Protein AF-E5L9U4-F1 (afdb_monomer)

Organism: Bactrocera oleae (NCBI:txid104688)

Secondary structure (DSSP, 8-state):
--GGGS--HHHHHHHHHHHHHHTTSS-HHHHHHHHTT-S---HHHHHHHHHHHHHHHHH--S-HHHHHHHHHHHHHHTT-SSPPPHHHHHHHHHHHHSPPSSHHHHHHHHHHHHHTTPPPPHHHHHHHHHHHHHHHTT---HHHHHHHHHHHHHH-SS--HHHHTHHHHHTTPEEETTTEEE-TTHHHHHHHHHHHHHHHHHHTTPPP---TTTT--

InterPro domains:
  IPR008814 Dolichyl-diphosphooligosaccharide--protein glycosyltransferase subunit Swp1 [PTHR12640] (4-216)
  IPR055373 Ribophorin II, N-terminal domain [PF05817] (7-217)

Foldseek 3Di:
DDPPPPADPVNVVVVLVCLVVLLVDLALVSLLVSLQPDPDQDPVNLAVSLVCLVVSLVPDPDDPLVSLLSSLSNCLSSVPPDDDDPVSVVVLVVLLVDQDDALVSLLSSLVSCVSVVHDDDLVSLVVSLVSLVVRCVVDVALQRLLSLLNSCLSSPDDPLVSLVCLVVSQVQFDDDVVFETAHPPGDVSLCSNLVSLVSNCVSVVHDRPHDPRHSDD

Sequence (217 aa):
RTVQDYLGQKDLNRLQRVFTDGLKLNDLQAVYYSSLNLKDLDIKESADLCSKLQTLYEESKLNAYEKDFYLIGSSKNLLCKEKLPEEFLGKVYSSFKSTPSSSQEIFYRVVSHKLLGVQIEEQNSSKFLKILQELLKKDDSIVSLGYAFHVASELGGVQTFVADRVEDAIVQADEVDGKMLQFEGGLSITALVVTGIIRVTNIFKKTIPLDSEQAVK

Mean predicted aligned error: 5.72 Å

Structure (mmCIF, N/CA/C/O backbone):
data_AF-E5L9U4-F1
#
_entry.id   AF-E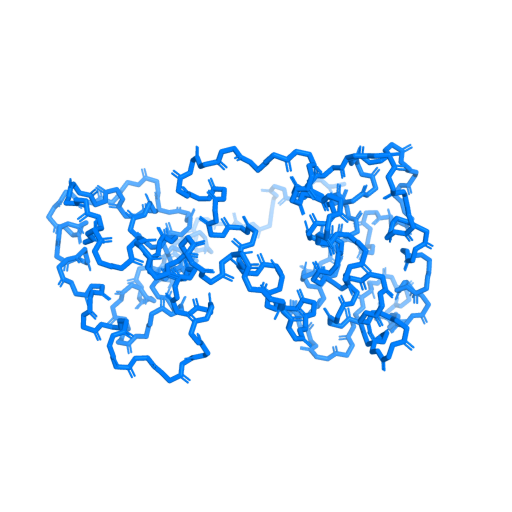5L9U4-F1
#
loop_
_atom_site.group_PDB
_atom_site.id
_atom_site.type_symbol
_atom_site.label_atom_id
_atom_site.label_alt_id
_atom_site.label_comp_id
_atom_site.label_asym_id
_atom_site.label_entity_id
_atom_site.label_seq_id
_atom_site.pdbx_PDB_ins_code
_atom_site.Cartn_x
_atom_site.Cartn_y
_atom_site.Cartn_z
_atom_site.occupancy
_atom_site.B_iso_or_equiv
_atom_site.auth_seq_id
_atom_site.auth_comp_id
_atom_site.auth_asym_id
_atom_site.auth_atom_id
_atom_site.pdbx_PDB_model_num
ATOM 1 N N . ARG A 1 1 ? 20.698 -22.436 1.846 1.00 34.56 1 ARG A N 1
ATOM 2 C CA . ARG A 1 1 ? 20.316 -22.132 3.246 1.00 34.56 1 ARG A CA 1
ATOM 3 C C . ARG A 1 1 ? 18.988 -21.399 3.189 1.00 34.56 1 ARG A C 1
ATOM 5 O O . ARG A 1 1 ? 18.928 -20.376 2.528 1.00 34.56 1 ARG A O 1
ATOM 12 N N . THR A 1 2 ? 17.929 -21.957 3.759 1.00 36.75 2 THR A N 1
ATOM 13 C CA . THR A 1 2 ? 16.609 -21.315 3.850 1.00 36.75 2 THR A CA 1
ATOM 14 C C . THR A 1 2 ? 16.570 -20.373 5.056 1.00 36.75 2 THR A C 1
ATOM 16 O O . THR A 1 2 ? 17.230 -20.623 6.057 1.00 36.75 2 THR A O 1
ATOM 19 N N . VAL A 1 3 ? 15.796 -19.291 4.956 1.00 48.91 3 VAL A N 1
ATOM 20 C CA . VAL A 1 3 ? 15.726 -18.129 5.875 1.00 48.91 3 VAL A CA 1
ATOM 21 C C . VAL A 1 3 ? 15.244 -18.472 7.307 1.00 48.91 3 VAL A C 1
ATOM 23 O O . VAL A 1 3 ? 15.084 -17.592 8.143 1.00 48.91 3 VAL A O 1
ATOM 26 N N . GLN A 1 4 ? 15.015 -19.746 7.636 1.00 49.91 4 GLN A N 1
ATOM 27 C CA . GLN A 1 4 ? 14.364 -20.140 8.891 1.00 49.91 4 GLN A CA 1
ATOM 28 C C . GLN A 1 4 ? 15.263 -20.110 10.143 1.00 49.91 4 GLN A C 1
ATOM 30 O O . GLN A 1 4 ? 14.723 -20.101 11.243 1.00 49.91 4 GLN A O 1
ATOM 35 N N . ASP A 1 5 ? 16.591 -19.998 10.011 1.00 54.44 5 ASP A N 1
ATOM 36 C CA . ASP A 1 5 ? 17.520 -20.220 11.140 1.00 54.44 5 ASP A CA 1
ATOM 37 C C . ASP A 1 5 ? 18.205 -18.956 11.713 1.00 54.44 5 ASP A C 1
ATOM 39 O O . ASP A 1 5 ? 19.144 -19.072 12.499 1.00 54.44 5 ASP A O 1
ATOM 43 N N . TYR A 1 6 ? 17.769 -17.740 11.353 1.00 66.38 6 TYR A N 1
ATOM 44 C CA . TYR A 1 6 ? 18.415 -16.490 11.817 1.00 66.38 6 TYR A CA 1
ATOM 45 C C . TYR A 1 6 ? 17.666 -15.728 12.921 1.00 66.38 6 TYR A C 1
ATOM 47 O O . TYR A 1 6 ? 18.266 -14.876 13.574 1.00 66.38 6 TYR A O 1
ATOM 55 N N . LEU A 1 7 ? 16.380 -16.011 13.156 1.00 79.75 7 LEU A N 1
ATOM 56 C CA . LEU A 1 7 ? 15.581 -15.314 14.170 1.00 79.75 7 LEU A CA 1
ATOM 57 C C . LEU A 1 7 ? 15.371 -16.205 15.395 1.00 79.75 7 LEU A C 1
ATOM 59 O O . LEU A 1 7 ? 14.586 -17.150 15.364 1.00 79.75 7 LEU A O 1
ATOM 63 N N . GLY A 1 8 ? 16.051 -15.882 16.496 1.00 87.00 8 GLY A N 1
ATOM 64 C CA . GLY A 1 8 ? 15.806 -16.536 17.779 1.00 87.00 8 GLY A CA 1
ATOM 65 C C . GLY A 1 8 ? 14.540 -16.011 18.462 1.00 87.00 8 GLY A C 1
ATOM 66 O O . GLY A 1 8 ? 14.006 -14.958 18.110 1.00 87.00 8 GLY A O 1
ATOM 67 N N . GLN A 1 9 ? 14.093 -16.679 19.531 1.00 87.88 9 GLN A N 1
ATOM 68 C CA . GLN A 1 9 ? 12.916 -16.245 20.303 1.00 87.88 9 GLN A CA 1
ATOM 69 C C . GLN A 1 9 ? 13.026 -14.793 20.799 1.00 87.88 9 GLN A C 1
ATOM 71 O O . GLN A 1 9 ? 12.035 -14.069 20.866 1.00 87.88 9 GLN A O 1
ATOM 76 N N . LYS A 1 10 ? 14.240 -14.340 21.134 1.00 88.75 10 LYS A N 1
ATOM 77 C CA . LYS A 1 10 ? 14.491 -12.952 21.541 1.00 88.75 10 LYS A CA 1
ATOM 78 C C . LYS A 1 10 ? 14.195 -11.963 20.411 1.00 88.75 10 LYS A C 1
ATOM 80 O O . LYS A 1 10 ? 13.620 -10.909 20.677 1.00 88.75 10 LYS A O 1
ATOM 85 N N . ASP A 1 11 ? 14.569 -12.296 19.179 1.00 89.12 11 ASP A N 1
ATOM 86 C CA . ASP A 1 11 ? 14.296 -11.466 18.008 1.00 89.12 11 ASP A CA 1
ATOM 87 C C . ASP A 1 11 ? 12.813 -11.458 17.675 1.00 89.12 11 ASP A C 1
ATOM 89 O O . ASP A 1 11 ? 12.259 -10.384 17.468 1.00 89.12 11 ASP A O 1
ATOM 93 N N . LEU A 1 12 ? 12.152 -12.617 17.740 1.00 86.56 12 LEU A N 1
ATOM 94 C CA . LEU A 1 12 ? 10.700 -12.712 17.579 1.00 86.56 12 LEU A CA 1
ATOM 95 C C . LEU A 1 12 ? 9.965 -11.842 18.607 1.00 86.56 12 LEU A C 1
ATOM 97 O O . LEU A 1 12 ? 9.114 -11.039 18.235 1.00 86.56 12 LEU A O 1
ATOM 101 N N . ASN A 1 13 ? 10.360 -11.909 19.882 1.00 87.50 13 ASN A N 1
ATOM 102 C CA . ASN A 1 13 ? 9.780 -11.072 20.935 1.00 87.50 13 ASN A CA 1
ATOM 103 C C . ASN A 1 13 ? 10.042 -9.576 20.693 1.00 87.50 13 ASN A C 1
ATOM 105 O O . ASN A 1 13 ? 9.183 -8.742 20.972 1.00 87.50 13 ASN A O 1
ATOM 109 N N . ARG A 1 14 ? 11.231 -9.214 20.194 1.00 88.25 14 ARG A N 1
ATOM 110 C CA . ARG A 1 14 ? 11.568 -7.825 19.851 1.00 88.25 14 ARG A CA 1
ATOM 111 C C . ARG A 1 14 ? 10.732 -7.327 18.672 1.00 88.25 14 ARG A C 1
ATOM 113 O O . ARG A 1 14 ? 10.206 -6.224 18.754 1.00 88.25 14 ARG A O 1
ATOM 120 N N . LEU A 1 15 ? 10.584 -8.128 17.619 1.00 87.31 15 LEU A N 1
ATOM 121 C CA . LEU A 1 15 ? 9.752 -7.801 16.461 1.00 87.31 15 LEU A CA 1
ATOM 122 C C . LEU A 1 15 ? 8.290 -7.643 16.874 1.00 87.31 15 LEU A C 1
ATOM 124 O O . LEU A 1 15 ? 7.675 -6.641 16.534 1.00 87.31 15 LEU A O 1
ATOM 128 N N . GLN A 1 16 ? 7.762 -8.562 17.686 1.00 87.06 16 GLN A N 1
ATOM 129 C CA . GLN A 1 16 ? 6.396 -8.468 18.197 1.00 87.06 16 GLN A CA 1
ATOM 130 C C . GLN A 1 16 ? 6.161 -7.161 18.967 1.00 87.06 16 GLN A C 1
ATOM 132 O O . GLN A 1 16 ? 5.128 -6.525 18.771 1.00 87.06 16 GLN A O 1
ATOM 137 N N . ARG A 1 17 ? 7.138 -6.709 19.769 1.00 88.69 17 ARG A N 1
ATOM 138 C CA . ARG A 1 17 ? 7.043 -5.411 20.456 1.00 88.69 17 ARG A CA 1
ATOM 139 C C . ARG A 1 17 ? 6.928 -4.235 19.494 1.00 88.69 17 ARG A C 1
ATOM 141 O O . ARG A 1 17 ? 6.103 -3.366 19.743 1.00 88.69 17 ARG A O 1
ATOM 148 N N . VAL A 1 18 ? 7.691 -4.229 18.396 1.00 90.12 18 VAL A N 1
ATOM 149 C CA . VAL A 1 18 ? 7.613 -3.167 17.374 1.00 90.12 18 VAL A CA 1
ATOM 150 C C . VAL A 1 18 ? 6.184 -3.029 16.846 1.00 90.12 18 VAL A C 1
ATOM 152 O O . VAL A 1 18 ? 5.669 -1.916 16.792 1.00 90.12 18 VAL A O 1
ATOM 155 N N . PHE A 1 19 ? 5.517 -4.147 16.540 1.00 89.88 19 PHE A N 1
ATOM 156 C CA . PHE A 1 19 ? 4.114 -4.128 16.117 1.00 89.88 19 PHE A CA 1
ATOM 157 C C . PHE A 1 19 ? 3.193 -3.625 17.238 1.00 89.88 19 PHE A C 1
ATOM 159 O O . PHE A 1 19 ? 2.411 -2.706 17.021 1.00 89.88 19 PHE A O 1
ATOM 166 N N . THR A 1 20 ? 3.311 -4.149 18.463 1.00 89.44 20 THR A N 1
ATOM 167 C CA . THR A 1 20 ? 2.430 -3.719 19.569 1.00 89.44 20 THR A CA 1
ATOM 168 C C . THR A 1 20 ? 2.626 -2.260 19.979 1.00 89.44 20 THR A C 1
ATOM 170 O O . THR A 1 20 ? 1.680 -1.612 20.416 1.00 89.44 20 THR A O 1
ATOM 173 N N . ASP A 1 21 ? 3.840 -1.722 19.864 1.00 91.75 21 ASP A N 1
ATOM 174 C CA . ASP A 1 21 ? 4.115 -0.322 20.186 1.00 91.75 21 ASP A CA 1
ATOM 175 C C . ASP A 1 21 ? 3.628 0.606 19.073 1.00 91.75 21 ASP A C 1
ATOM 177 O O . ASP A 1 21 ? 3.089 1.672 19.365 1.00 91.75 21 ASP A O 1
ATOM 181 N N . GLY A 1 22 ? 3.714 0.174 17.812 1.00 92.31 22 GLY A N 1
ATOM 182 C CA . GLY A 1 22 ? 3.168 0.919 16.683 1.00 92.31 22 GLY A CA 1
ATOM 183 C C . GLY A 1 22 ? 1.641 1.073 16.724 1.00 92.31 22 GLY A C 1
ATOM 184 O O . GLY A 1 22 ? 1.134 2.122 16.335 1.00 92.31 22 GLY A O 1
ATOM 185 N N . LEU A 1 23 ? 0.904 0.109 17.295 1.00 92.31 23 LEU A N 1
ATOM 186 C CA . LEU A 1 23 ? -0.548 0.233 17.532 1.00 92.31 23 LEU A CA 1
ATOM 187 C C . LEU A 1 23 ? -0.920 1.354 18.511 1.00 92.31 23 LEU A C 1
ATOM 189 O O . LEU A 1 23 ? -2.052 1.829 18.505 1.00 92.31 23 LEU A O 1
ATOM 193 N N . LYS A 1 24 ? 0.012 1.764 19.378 1.00 92.00 24 LYS A N 1
ATOM 194 C CA . LYS A 1 24 ? -0.218 2.803 20.393 1.00 92.00 24 LYS A CA 1
ATOM 195 C C . LYS A 1 24 ? 0.073 4.207 19.868 1.00 92.00 24 LYS A C 1
ATOM 197 O O . LYS A 1 24 ? -0.154 5.175 20.592 1.00 92.00 24 LYS A O 1
ATOM 202 N N . LEU A 1 25 ? 0.619 4.326 18.657 1.00 94.19 25 LEU A N 1
ATOM 203 C CA . LEU A 1 25 ? 0.941 5.612 18.054 1.00 94.19 25 LEU A CA 1
ATOM 204 C C . LEU A 1 25 ? -0.331 6.310 17.565 1.00 94.19 25 LEU A C 1
ATOM 206 O O . LEU A 1 25 ? -1.237 5.681 17.024 1.00 94.19 25 LEU A O 1
ATOM 210 N N . ASN A 1 26 ? -0.357 7.637 17.691 1.00 95.25 26 ASN A N 1
ATOM 211 C CA . ASN A 1 26 ? -1.407 8.480 17.116 1.00 95.25 26 ASN A CA 1
ATOM 212 C C . ASN A 1 26 ? -1.113 8.771 15.636 1.00 95.25 26 ASN A C 1
ATOM 214 O O . ASN A 1 26 ? -1.022 9.923 15.222 1.00 95.25 26 ASN A O 1
ATOM 218 N N . ASP A 1 27 ? -0.889 7.715 14.857 1.00 96.12 27 ASP A N 1
ATOM 219 C CA . ASP A 1 27 ? -0.611 7.802 13.429 1.00 96.12 27 ASP A CA 1
ATOM 220 C C . ASP A 1 27 ? -1.326 6.671 12.683 1.00 96.12 27 ASP A C 1
ATOM 222 O O . ASP A 1 27 ? -1.124 5.486 12.956 1.00 96.12 27 ASP A O 1
ATOM 226 N N . LEU A 1 28 ? -2.189 7.044 11.734 1.00 97.56 28 LEU A N 1
ATOM 227 C CA . LEU A 1 28 ? -3.038 6.099 11.008 1.00 97.56 28 LEU A CA 1
ATOM 228 C C . LEU A 1 28 ? -2.214 5.081 10.200 1.00 97.56 28 LEU A C 1
ATOM 230 O O . LEU A 1 28 ? -2.573 3.905 10.127 1.00 97.56 28 LEU A O 1
ATOM 234 N N . GLN A 1 29 ? -1.108 5.524 9.598 1.00 96.38 29 GLN A N 1
ATOM 235 C CA . GLN A 1 29 ? -0.237 4.667 8.799 1.00 96.38 29 GLN A CA 1
ATOM 236 C C . GLN A 1 29 ? 0.508 3.661 9.690 1.00 96.38 29 GLN A C 1
ATOM 238 O O . GLN A 1 29 ? 0.595 2.477 9.352 1.00 96.38 29 GLN A O 1
ATOM 243 N N . ALA A 1 30 ? 0.997 4.101 10.849 1.00 95.50 30 ALA A N 1
ATOM 244 C CA . ALA A 1 30 ? 1.641 3.249 11.833 1.00 95.50 30 ALA A CA 1
ATOM 245 C C . ALA A 1 30 ? 0.688 2.169 12.353 1.00 95.50 30 ALA A C 1
ATOM 247 O O . ALA A 1 30 ? 1.070 0.998 12.387 1.00 95.50 30 ALA A O 1
ATOM 248 N N . VAL A 1 31 ? -0.559 2.525 12.683 1.00 96.06 31 VAL A N 1
ATOM 249 C CA . VAL A 1 31 ? -1.586 1.558 13.110 1.00 96.06 31 VAL A CA 1
ATOM 250 C C . VAL A 1 31 ? -1.883 0.541 12.003 1.00 96.06 31 VAL A C 1
ATOM 252 O O . VAL A 1 31 ? -1.933 -0.665 12.269 1.00 96.06 31 VAL A O 1
ATOM 255 N N . TYR A 1 32 ? -2.001 0.983 10.747 1.00 96.56 32 TYR A N 1
ATOM 256 C CA . TYR A 1 32 ? -2.198 0.077 9.616 1.00 96.56 32 TYR A CA 1
ATOM 257 C C . TYR A 1 32 ? -1.067 -0.950 9.490 1.00 96.56 32 TYR A C 1
ATOM 259 O O . TYR A 1 32 ? -1.327 -2.153 9.507 1.00 96.56 32 TYR A O 1
ATOM 267 N N . TYR A 1 33 ? 0.189 -0.504 9.395 1.00 94.25 33 TYR A N 1
ATOM 268 C CA . TYR A 1 33 ? 1.313 -1.429 9.222 1.00 94.25 33 TYR A CA 1
ATOM 269 C C . TYR A 1 33 ? 1.515 -2.327 10.444 1.00 94.25 33 TYR A C 1
ATOM 271 O O . TYR A 1 33 ? 1.868 -3.499 10.299 1.00 94.25 33 TYR A O 1
ATOM 279 N N . SER A 1 34 ? 1.228 -1.805 11.638 1.00 93.88 34 SER A N 1
ATOM 280 C CA . SER A 1 34 ? 1.331 -2.555 12.890 1.00 93.88 34 SER A CA 1
ATOM 281 C C . SER A 1 34 ? 0.277 -3.656 13.018 1.00 93.88 34 SER A C 1
ATOM 283 O O . SER A 1 34 ? 0.517 -4.662 13.681 1.00 93.88 34 SER A O 1
ATOM 285 N N . SER A 1 35 ? -0.870 -3.496 12.352 1.00 93.25 35 SER A N 1
ATOM 286 C CA . SER A 1 35 ? -1.985 -4.446 12.405 1.00 93.25 35 SER A CA 1
ATOM 287 C C . SER A 1 35 ? -1.911 -5.583 11.378 1.00 93.25 35 SER A C 1
ATOM 289 O O . SER A 1 35 ? -2.622 -6.571 11.532 1.00 93.25 35 SER A O 1
ATOM 291 N N . LEU A 1 36 ? -1.031 -5.513 10.368 1.00 89.19 36 LEU A N 1
ATOM 292 C CA . LEU A 1 36 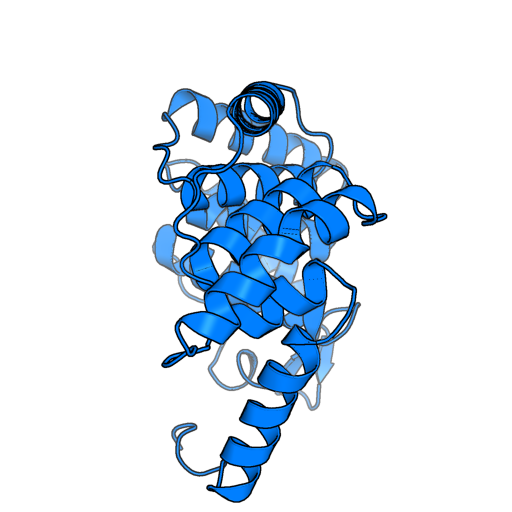? -0.979 -6.491 9.263 1.00 89.19 36 LEU A CA 1
ATOM 293 C C . LEU A 1 36 ? -0.673 -7.940 9.681 1.00 89.19 36 LEU A C 1
ATOM 295 O O . LEU A 1 36 ? -1.050 -8.864 8.966 1.00 89.19 36 LEU A O 1
ATOM 299 N N . ASN A 1 37 ? 0.031 -8.150 10.797 1.00 74.81 37 ASN A N 1
ATOM 300 C CA . ASN A 1 37 ? 0.553 -9.467 11.195 1.00 74.81 37 ASN A CA 1
ATOM 301 C C . ASN A 1 37 ? 0.152 -9.892 12.617 1.00 74.81 37 ASN A C 1
ATOM 303 O O . ASN A 1 37 ? 0.776 -10.784 13.197 1.00 74.81 37 ASN A O 1
ATOM 307 N N . LEU A 1 38 ? -0.874 -9.269 13.197 1.00 75.12 38 LEU A N 1
ATOM 308 C CA . LEU A 1 38 ? -1.351 -9.628 14.531 1.00 75.12 38 LEU A CA 1
ATOM 309 C C . LEU A 1 38 ? -2.226 -10.876 14.431 1.00 75.12 38 LEU A C 1
ATOM 311 O O . LEU A 1 38 ? -3.323 -10.832 13.885 1.00 75.12 38 LEU A O 1
ATOM 315 N N . LYS A 1 39 ? -1.717 -12.006 14.929 1.00 64.44 39 LYS A N 1
ATOM 316 C CA . LYS A 1 39 ? -2.440 -13.284 14.866 1.00 64.44 39 LYS A CA 1
ATOM 317 C C . LYS A 1 39 ? -3.464 -13.467 15.984 1.00 64.44 39 LYS A C 1
ATOM 319 O O . LYS A 1 39 ? -4.393 -14.234 15.792 1.00 64.44 39 LYS A O 1
ATOM 324 N N . ASP A 1 40 ? -3.348 -12.715 17.078 1.00 69.88 40 ASP A N 1
ATOM 325 C CA . ASP A 1 40 ? -4.177 -12.886 18.274 1.00 69.88 40 ASP A CA 1
ATOM 326 C C . ASP A 1 40 ? -4.378 -11.538 18.982 1.00 69.88 40 ASP A C 1
ATOM 328 O O . ASP A 1 40 ? -3.822 -11.291 20.053 1.00 69.88 40 ASP A O 1
ATOM 332 N N . LEU A 1 41 ? -5.117 -10.621 18.352 1.00 77.44 41 LEU A N 1
ATOM 333 C CA . LEU A 1 41 ? -5.485 -9.367 19.010 1.00 77.44 41 LEU A CA 1
ATOM 334 C C . LE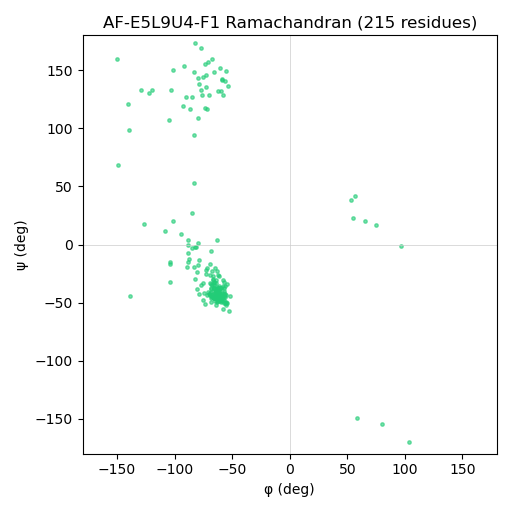U A 1 41 ? -6.615 -9.631 20.009 1.00 77.44 41 LEU A C 1
ATOM 336 O O . LEU A 1 41 ? -7.639 -10.218 19.652 1.00 77.44 41 LEU A O 1
ATOM 340 N N . ASP A 1 42 ? -6.436 -9.188 21.252 1.00 85.75 42 ASP A N 1
ATOM 341 C CA . ASP A 1 42 ? -7.486 -9.279 22.262 1.00 85.75 42 ASP A CA 1
ATOM 342 C C . ASP A 1 42 ? -8.746 -8.522 21.801 1.00 85.75 42 ASP A C 1
ATOM 344 O O . ASP A 1 42 ? -8.665 -7.464 21.176 1.00 85.75 42 ASP A O 1
ATOM 348 N N . ILE A 1 43 ? -9.932 -9.057 22.113 1.00 86.44 43 ILE A N 1
ATOM 349 C CA . ILE A 1 43 ? -11.212 -8.491 21.650 1.00 86.44 43 ILE A CA 1
ATOM 350 C C . ILE A 1 43 ? -11.390 -7.052 22.143 1.00 86.44 43 ILE A C 1
ATOM 352 O O . ILE A 1 43 ? -11.931 -6.216 21.414 1.00 86.44 43 ILE A O 1
ATOM 356 N N . LYS A 1 44 ? -10.959 -6.757 23.374 1.00 89.31 44 LYS A N 1
ATOM 357 C CA . LYS A 1 44 ? -11.044 -5.410 23.933 1.00 89.31 44 LYS A CA 1
ATOM 358 C C . LYS A 1 44 ? -10.026 -4.491 23.269 1.00 89.31 44 LYS A C 1
ATOM 360 O O . LYS A 1 44 ? -10.387 -3.383 22.896 1.00 89.31 44 LYS A O 1
ATOM 365 N N . GLU A 1 45 ? -8.795 -4.957 23.065 1.00 89.69 45 GLU A N 1
ATOM 366 C CA . GLU A 1 45 ? -7.760 -4.178 22.373 1.00 89.69 45 GLU A CA 1
ATOM 367 C C . GLU A 1 45 ? -8.167 -3.837 20.929 1.00 89.69 45 GLU A C 1
ATOM 369 O O . GLU A 1 45 ? -8.048 -2.689 20.507 1.00 89.69 45 GLU A O 1
ATOM 374 N N . SER A 1 46 ? -8.740 -4.802 20.203 1.00 91.62 46 SER A N 1
ATOM 375 C CA . SER A 1 46 ? -9.361 -4.596 18.889 1.00 91.62 46 SER A CA 1
ATOM 376 C C . SER A 1 46 ? -10.440 -3.512 18.941 1.00 91.62 46 SER A C 1
ATOM 378 O O . SER A 1 46 ? -10.372 -2.549 18.179 1.00 91.62 46 SER A O 1
ATOM 380 N N . ALA A 1 47 ? -11.399 -3.615 19.868 1.00 92.88 47 ALA A N 1
ATOM 381 C CA . ALA A 1 47 ? -12.479 -2.638 19.998 1.00 92.88 47 ALA A CA 1
ATOM 382 C C . ALA A 1 47 ? -11.959 -1.225 20.321 1.00 92.88 47 ALA A C 1
ATOM 384 O O . ALA A 1 47 ? -12.385 -0.252 19.692 1.00 92.88 47 ALA A O 1
ATOM 385 N N . ASP A 1 48 ? -11.002 -1.116 21.245 1.00 92.81 48 ASP A N 1
ATOM 386 C CA . ASP A 1 48 ? -10.390 0.154 21.637 1.00 92.81 48 ASP A CA 1
ATOM 387 C C . ASP A 1 48 ? -9.646 0.797 20.453 1.00 92.81 48 ASP A C 1
ATOM 389 O O . ASP A 1 48 ? -9.776 2.001 20.224 1.00 92.81 48 ASP A O 1
ATOM 393 N N . LEU A 1 49 ? -8.911 0.014 19.656 1.00 94.38 49 LEU A N 1
ATOM 394 C CA . LEU A 1 49 ? -8.222 0.510 18.461 1.00 94.38 49 LEU A CA 1
ATOM 395 C C . LEU A 1 49 ? -9.206 0.926 17.362 1.00 94.38 49 LEU A C 1
ATOM 397 O O . LEU A 1 49 ? -9.066 2.014 16.805 1.00 94.38 49 LEU A O 1
ATOM 401 N N . CYS A 1 50 ? -10.237 0.117 17.100 1.00 95.56 50 CYS A N 1
ATOM 402 C CA . CYS A 1 50 ? -11.296 0.437 16.143 1.00 95.56 50 CYS A CA 1
ATOM 403 C C . CYS A 1 50 ? -11.978 1.771 16.463 1.00 95.56 50 CYS A C 1
ATOM 405 O O . CYS A 1 50 ? -12.174 2.584 15.561 1.00 95.56 50 CYS A O 1
ATOM 407 N N . SER A 1 51 ? -12.263 2.033 17.744 1.00 94.00 51 SER A N 1
ATOM 408 C CA . SER A 1 51 ? -12.907 3.280 18.182 1.00 94.00 51 SER A CA 1
ATOM 409 C C . SER A 1 51 ? -12.074 4.538 17.897 1.00 94.00 51 SER A C 1
ATOM 411 O O . SER A 1 51 ? -12.628 5.619 17.713 1.00 94.00 51 SER A O 1
ATOM 413 N N . LYS A 1 52 ? -10.743 4.406 17.812 1.00 95.06 52 LYS A N 1
ATOM 414 C CA . LYS A 1 52 ? -9.816 5.522 17.563 1.00 95.06 52 LYS A CA 1
ATOM 415 C C . LYS A 1 52 ? -9.552 5.776 16.083 1.00 95.06 52 LYS A C 1
ATOM 417 O O . LYS A 1 52 ? -9.089 6.861 15.737 1.00 95.06 52 LYS A O 1
ATOM 422 N N . LEU A 1 53 ? -9.825 4.806 15.204 1.00 96.69 53 LEU A N 1
ATOM 423 C CA . LEU A 1 53 ? -9.476 4.905 13.782 1.00 96.69 53 LEU A CA 1
ATOM 424 C C . LEU A 1 53 ? -10.086 6.135 13.106 1.00 96.69 53 LEU A C 1
ATOM 426 O O . LEU A 1 53 ? -9.425 6.753 12.274 1.00 96.69 53 LEU A O 1
ATOM 430 N N . GLN A 1 54 ? -11.316 6.502 13.472 1.00 94.81 54 GLN A N 1
ATOM 431 C CA . GLN A 1 54 ? -11.987 7.664 12.895 1.00 94.81 54 GLN A CA 1
ATOM 432 C C . GLN A 1 54 ? -11.255 8.966 13.241 1.00 94.81 54 GLN A C 1
ATOM 434 O O . GLN A 1 54 ? -10.970 9.763 12.350 1.00 94.81 54 GLN A O 1
ATOM 439 N N . THR A 1 55 ? -10.870 9.144 14.507 1.00 96.19 55 THR A N 1
ATOM 440 C CA . THR A 1 55 ? -10.068 10.294 14.945 1.00 96.19 55 THR A CA 1
ATOM 441 C C . THR A 1 55 ? -8.727 10.337 14.216 1.00 96.19 55 THR A C 1
ATOM 443 O O . THR A 1 55 ? -8.363 11.370 13.662 1.00 96.19 55 THR A O 1
ATOM 446 N N . LEU A 1 56 ? -8.029 9.199 14.110 1.00 97.62 56 LEU A N 1
ATOM 447 C CA . LEU A 1 56 ? -6.760 9.124 13.375 1.00 97.62 56 LEU A CA 1
ATOM 448 C C . LEU A 1 56 ? -6.924 9.467 11.886 1.00 97.62 56 LEU A C 1
ATOM 450 O O . LEU A 1 56 ? -6.044 10.086 11.293 1.00 97.62 56 LEU A O 1
ATOM 454 N N . TYR A 1 57 ? -8.043 9.083 11.270 1.00 97.56 57 TYR A N 1
ATOM 455 C CA . TYR A 1 57 ? -8.370 9.428 9.886 1.00 97.56 57 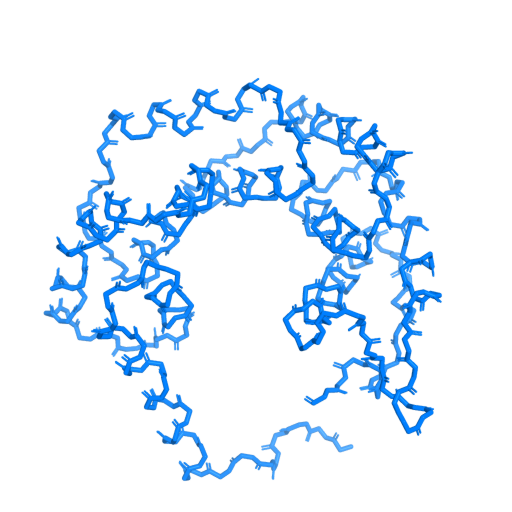TYR A CA 1
ATOM 456 C C . TYR A 1 57 ? -8.650 10.923 9.687 1.00 97.56 57 TYR A C 1
ATOM 458 O O . TYR A 1 57 ? -8.249 11.498 8.668 1.00 97.56 57 TYR A O 1
ATOM 466 N N . GLU A 1 58 ? -9.322 11.561 10.641 1.00 95.88 58 GLU A N 1
ATOM 467 C CA . GLU A 1 58 ? -9.624 12.994 10.606 1.00 95.88 58 GLU A CA 1
ATOM 468 C C . GLU A 1 58 ? -8.373 13.850 10.830 1.00 95.88 58 GLU A C 1
ATOM 470 O O . GLU A 1 58 ? -8.174 14.837 10.122 1.00 95.88 58 GLU A O 1
ATOM 475 N N . GLU A 1 59 ? -7.504 13.439 11.754 1.00 96.75 59 GLU A N 1
ATOM 476 C CA . GLU A 1 59 ? -6.265 14.145 12.100 1.00 96.75 59 GLU A CA 1
ATOM 477 C C . GLU A 1 59 ? -5.117 13.892 11.108 1.00 96.75 59 GLU A C 1
ATOM 479 O O . GLU A 1 59 ? -4.142 14.652 11.063 1.00 96.75 59 GLU A O 1
ATOM 484 N N . SER A 1 60 ? -5.212 12.835 10.294 1.00 97.12 60 SER A N 1
ATOM 485 C CA . SER A 1 60 ? -4.173 12.472 9.333 1.00 97.12 60 SER A CA 1
ATOM 486 C C . SER A 1 60 ? -3.952 13.556 8.274 1.00 97.12 60 SER A C 1
ATOM 488 O O . SER A 1 60 ? -4.879 14.021 7.607 1.00 97.12 60 SER A O 1
ATOM 490 N N . LYS A 1 61 ? -2.676 13.890 8.052 1.00 96.44 61 LYS A N 1
ATOM 491 C CA . LYS A 1 61 ? -2.214 14.827 7.011 1.00 96.44 61 LYS A CA 1
ATOM 492 C C . LYS A 1 61 ? -1.930 14.155 5.666 1.00 96.44 61 LYS A C 1
ATOM 494 O O . LYS A 1 61 ? -1.421 14.805 4.757 1.00 96.44 61 LYS A O 1
ATOM 499 N N . LEU A 1 62 ? -2.200 12.857 5.557 1.00 96.88 62 LEU A N 1
ATOM 500 C CA . LEU A 1 62 ? -1.988 12.098 4.333 1.00 96.88 62 LEU A CA 1
ATOM 501 C C . LEU A 1 62 ? -2.953 12.547 3.233 1.00 96.88 62 LEU A C 1
ATOM 503 O O . LEU A 1 62 ? -4.026 13.102 3.500 1.00 96.88 62 LEU A O 1
ATOM 507 N N . ASN A 1 63 ? -2.600 12.248 1.983 1.00 96.75 63 ASN A N 1
ATOM 508 C CA . ASN A 1 63 ? -3.510 12.490 0.872 1.00 96.75 63 ASN A CA 1
ATOM 509 C C . ASN A 1 63 ? -4.800 11.683 1.055 1.00 96.75 63 ASN A C 1
ATOM 511 O O . ASN A 1 63 ? -4.801 10.604 1.650 1.00 96.75 63 ASN A O 1
ATOM 515 N N . ALA A 1 64 ? -5.906 12.186 0.499 1.00 96.00 64 ALA A N 1
ATOM 516 C CA . ALA A 1 64 ? -7.227 11.589 0.687 1.00 96.00 64 ALA A CA 1
ATOM 517 C C . ALA A 1 64 ? -7.253 10.083 0.366 1.00 96.00 64 ALA A C 1
ATOM 519 O O . ALA A 1 64 ? -7.776 9.308 1.158 1.00 96.00 64 ALA A O 1
ATOM 520 N N . TYR A 1 65 ? -6.636 9.665 -0.744 1.00 97.44 65 TYR A N 1
ATOM 521 C CA . TYR A 1 65 ? -6.585 8.259 -1.152 1.00 97.44 65 TYR A CA 1
ATOM 522 C C . TYR A 1 65 ? -5.755 7.375 -0.205 1.00 97.44 65 TYR A C 1
ATOM 524 O O . TYR A 1 65 ? -6.068 6.197 -0.048 1.00 97.44 65 TYR A O 1
ATOM 532 N N . GLU A 1 66 ? -4.726 7.923 0.445 1.00 97.94 66 GLU A N 1
ATOM 533 C CA . GLU A 1 66 ? -3.876 7.185 1.387 1.00 97.94 66 GLU A CA 1
ATOM 534 C C . GLU A 1 66 ? -4.600 6.975 2.707 1.00 97.94 66 GLU A C 1
ATOM 536 O O . GLU A 1 66 ? -4.656 5.857 3.210 1.00 97.94 66 GLU A O 1
ATOM 541 N N . LYS A 1 67 ? -5.209 8.032 3.260 1.00 97.62 67 LYS A N 1
ATOM 542 C CA . LYS A 1 67 ? -5.971 7.886 4.503 1.00 97.62 67 LYS A CA 1
ATOM 543 C C . LYS A 1 67 ? -7.212 7.013 4.323 1.00 97.62 67 LYS A C 1
ATOM 545 O O . LYS A 1 67 ? -7.522 6.242 5.225 1.00 97.62 67 LYS A O 1
ATOM 550 N N . ASP A 1 68 ? -7.870 7.066 3.159 1.00 98.19 68 ASP A N 1
ATOM 551 C CA . ASP A 1 68 ? -8.972 6.155 2.825 1.00 98.19 68 ASP A CA 1
ATOM 552 C C . ASP A 1 68 ? -8.477 4.694 2.859 1.00 98.19 68 ASP A C 1
ATOM 554 O O . ASP A 1 68 ? -9.075 3.847 3.525 1.00 98.19 68 ASP A O 1
ATOM 558 N N . PHE A 1 69 ? -7.336 4.415 2.218 1.00 98.44 69 PHE A N 1
ATOM 559 C CA . PHE A 1 69 ? -6.697 3.099 2.235 1.00 98.44 69 PHE A CA 1
ATOM 560 C C . PHE A 1 69 ? -6.328 2.633 3.646 1.00 98.44 69 PHE A C 1
ATOM 562 O O . PHE A 1 69 ? -6.668 1.511 4.026 1.00 98.44 69 PHE A O 1
ATOM 569 N N . TYR A 1 70 ? -5.656 3.475 4.433 1.00 98.38 70 TYR A N 1
ATOM 570 C CA . TYR A 1 70 ? -5.202 3.092 5.766 1.00 98.38 70 TYR A CA 1
ATOM 571 C C . TYR A 1 70 ? -6.359 2.902 6.746 1.00 98.38 70 TYR A C 1
ATOM 573 O O . TYR A 1 70 ? -6.293 1.989 7.569 1.00 98.38 70 TYR A O 1
ATOM 581 N N . LEU A 1 71 ? -7.441 3.680 6.638 1.00 98.25 71 LEU A N 1
ATOM 582 C CA . LEU A 1 71 ? -8.652 3.468 7.434 1.00 98.25 71 LEU A CA 1
ATOM 583 C C . LEU A 1 71 ? -9.311 2.126 7.092 1.00 98.25 71 LEU A C 1
ATOM 585 O O . LEU A 1 71 ? -9.552 1.314 7.986 1.00 98.25 71 LEU A O 1
ATOM 589 N N . ILE A 1 72 ? -9.557 1.865 5.803 1.00 98.06 72 ILE A N 1
ATOM 590 C CA . ILE A 1 72 ? -10.175 0.614 5.334 1.00 98.06 72 ILE A CA 1
ATOM 591 C C . ILE A 1 72 ? -9.318 -0.589 5.737 1.00 98.06 72 ILE A C 1
ATOM 593 O O . ILE A 1 72 ? -9.821 -1.578 6.273 1.00 98.06 72 ILE A O 1
ATOM 597 N N . GLY A 1 73 ? -8.013 -0.501 5.484 1.00 97.00 73 GLY A N 1
ATOM 598 C CA . GLY A 1 73 ? -7.053 -1.546 5.795 1.00 97.00 73 GLY A CA 1
ATOM 599 C C . GLY A 1 73 ? -6.961 -1.826 7.290 1.00 97.00 73 GLY A C 1
ATOM 600 O O . GLY A 1 73 ? -7.053 -2.983 7.689 1.00 97.00 73 GLY A O 1
ATOM 601 N N . SER A 1 74 ? -6.851 -0.787 8.123 1.00 96.75 74 SER A N 1
ATOM 602 C CA . SER A 1 74 ? -6.783 -0.950 9.581 1.00 96.75 74 SER A CA 1
ATOM 603 C C . SER A 1 74 ? -8.078 -1.530 10.131 1.00 96.75 74 SER A C 1
ATOM 605 O O . SER A 1 74 ? -8.035 -2.449 10.940 1.00 96.75 74 SER A O 1
ATOM 607 N N . SER A 1 75 ? -9.230 -1.057 9.643 1.00 96.06 75 SER A N 1
ATOM 608 C CA . SER A 1 75 ? -10.540 -1.581 10.040 1.00 96.06 75 SER A CA 1
ATOM 609 C C . SER A 1 75 ? -10.654 -3.085 9.767 1.00 96.06 75 SER A C 1
ATOM 611 O O . SER A 1 75 ? -11.108 -3.850 10.621 1.00 96.06 75 SER A O 1
ATOM 613 N N . LYS A 1 76 ? -10.152 -3.527 8.606 1.00 94.25 76 LYS A N 1
ATOM 614 C CA . LYS A 1 76 ? -10.099 -4.942 8.230 1.00 94.25 76 LYS A CA 1
ATOM 615 C C . LYS A 1 76 ? -9.110 -5.741 9.077 1.00 94.25 76 LYS A C 1
ATOM 617 O O . LYS A 1 76 ? -9.477 -6.798 9.580 1.00 94.25 76 LYS A O 1
ATOM 622 N N . ASN A 1 77 ? -7.879 -5.257 9.233 1.00 93.69 77 ASN A N 1
ATOM 623 C CA . ASN A 1 77 ? -6.825 -5.952 9.976 1.00 93.69 77 ASN A CA 1
ATOM 624 C C . ASN A 1 77 ? -7.189 -6.130 11.457 1.00 93.69 77 ASN A C 1
ATOM 626 O O . ASN A 1 77 ? -6.928 -7.178 12.037 1.00 93.69 77 ASN A O 1
ATOM 630 N N . LEU A 1 78 ? -7.820 -5.116 12.055 1.00 93.62 78 LEU A N 1
ATOM 631 C CA . LEU A 1 78 ? -8.250 -5.120 13.454 1.00 93.62 78 LEU A CA 1
ATOM 632 C C . LEU A 1 78 ? -9.575 -5.859 13.678 1.00 93.62 78 LEU A C 1
ATOM 634 O O . LEU A 1 78 ? -10.007 -5.967 14.823 1.00 93.62 78 LEU A O 1
ATOM 638 N N . LEU A 1 79 ? -10.216 -6.370 12.620 1.00 92.06 79 LEU A N 1
ATOM 639 C CA . LEU A 1 79 ? -11.508 -7.062 12.675 1.00 92.06 79 LEU A CA 1
ATOM 640 C C . LEU A 1 79 ? -12.619 -6.211 13.317 1.00 92.06 79 LEU A C 1
ATOM 642 O O . LEU A 1 79 ? -13.424 -6.709 14.110 1.00 92.06 79 LEU A O 1
ATOM 646 N N . CYS A 1 80 ? -12.674 -4.920 12.974 1.00 93.88 80 CYS A N 1
ATOM 647 C CA . CYS A 1 80 ? -13.684 -4.015 13.513 1.00 93.88 80 CYS A CA 1
ATOM 648 C C . CYS A 1 80 ? -15.102 -4.512 13.201 1.00 93.88 80 CYS A C 1
ATOM 650 O O . CYS A 1 80 ? -15.442 -4.808 12.056 1.00 93.88 80 CYS A O 1
ATOM 652 N N . LYS A 1 81 ? -15.942 -4.598 14.240 1.00 91.31 81 LYS A N 1
ATOM 653 C CA . LYS A 1 81 ? -17.332 -5.072 14.117 1.00 91.31 81 LYS A CA 1
ATOM 654 C C . LYS A 1 81 ? -18.252 -4.032 13.487 1.00 91.31 81 LYS A C 1
ATOM 656 O O . LYS A 1 81 ? -19.222 -4.386 12.818 1.00 91.31 81 LYS A O 1
ATOM 661 N N . GLU A 1 82 ? -17.972 -2.760 13.744 1.00 91.31 82 GLU A N 1
ATOM 662 C CA . GLU A 1 82 ? -18.726 -1.652 13.177 1.00 91.31 82 GLU A CA 1
ATOM 663 C C . GLU A 1 82 ? -18.392 -1.496 11.698 1.00 91.31 82 GLU A C 1
ATOM 665 O O . GLU A 1 82 ? -17.232 -1.558 11.284 1.00 91.31 82 GLU A O 1
ATOM 670 N N . LYS A 1 83 ? -19.432 -1.301 10.888 1.00 92.00 83 LYS A N 1
ATOM 671 C CA . LYS A 1 83 ? -19.256 -1.013 9.468 1.00 92.00 83 LYS A CA 1
ATOM 672 C C . LYS A 1 83 ? -18.734 0.407 9.301 1.00 92.00 83 LYS A C 1
ATOM 674 O O . LYS A 1 83 ? -19.137 1.312 10.027 1.00 92.00 83 LYS A O 1
ATOM 679 N N . LEU A 1 84 ? -17.903 0.600 8.281 1.00 95.25 84 LEU A N 1
ATOM 680 C CA . LEU A 1 84 ? -17.502 1.936 7.855 1.00 95.25 84 LEU A CA 1
ATOM 681 C C . LEU A 1 84 ? -18.744 2.766 7.466 1.00 95.25 84 LEU A C 1
ATOM 683 O O . LEU A 1 84 ? -19.660 2.207 6.851 1.00 95.25 84 LEU A O 1
ATOM 687 N N . PRO A 1 85 ? -18.782 4.076 7.784 1.00 94.69 85 PRO A N 1
ATOM 688 C CA . PRO A 1 85 ? -19.929 4.930 7.480 1.00 94.69 85 PRO A CA 1
ATOM 689 C C . PRO A 1 85 ? -20.287 4.941 5.987 1.00 94.69 85 PRO A C 1
ATOM 691 O O . PRO A 1 85 ? -19.405 5.008 5.128 1.00 94.69 85 PRO A O 1
ATOM 694 N N . GLU A 1 86 ? -21.583 4.935 5.662 1.00 95.62 86 GLU A N 1
ATOM 695 C CA . GLU A 1 86 ? -22.054 4.923 4.266 1.00 95.62 86 GLU A CA 1
ATOM 696 C C . GLU A 1 86 ? -21.584 6.148 3.474 1.00 95.62 86 GLU A C 1
ATOM 698 O O . GLU A 1 86 ? -21.207 6.022 2.310 1.00 95.62 86 GLU A O 1
ATOM 703 N N . GLU A 1 87 ? -21.534 7.321 4.111 1.00 95.56 87 GLU A N 1
ATOM 704 C CA . GLU A 1 87 ? -21.020 8.552 3.501 1.00 95.56 87 GLU A CA 1
ATOM 705 C C . GLU A 1 87 ? -19.545 8.410 3.092 1.00 95.56 87 GLU A C 1
ATOM 707 O O . GLU A 1 87 ? -19.161 8.759 1.971 1.00 95.56 87 GLU A O 1
ATOM 712 N N . PHE A 1 88 ? -18.726 7.818 3.968 1.00 96.19 88 PHE A N 1
ATOM 713 C CA . PHE A 1 88 ? -17.325 7.527 3.679 1.00 96.19 88 PHE A CA 1
ATOM 714 C C . PHE A 1 88 ? -17.196 6.553 2.500 1.00 96.19 88 PHE A C 1
ATOM 716 O O . PHE A 1 88 ? -16.443 6.812 1.559 1.00 96.19 88 PHE A O 1
ATOM 723 N N . LEU A 1 89 ? -17.974 5.467 2.498 1.00 97.19 89 LEU A N 1
ATOM 724 C CA . LEU A 1 89 ? -17.980 4.503 1.394 1.00 97.19 89 LEU A CA 1
ATOM 725 C C . LEU A 1 89 ? -18.415 5.157 0.074 1.00 97.19 89 LEU A C 1
ATOM 727 O O . LEU A 1 89 ? -17.781 4.943 -0.960 1.00 97.19 89 LEU A O 1
ATOM 731 N N . GLY A 1 90 ? -19.437 6.016 0.105 1.00 97.00 90 GLY A N 1
ATOM 732 C CA . GLY A 1 90 ? -19.887 6.796 -1.047 1.00 97.00 90 GLY A CA 1
ATOM 733 C C . GLY A 1 90 ? -18.775 7.667 -1.639 1.00 97.00 90 GLY A C 1
ATOM 734 O O . GLY A 1 90 ? -18.572 7.666 -2.857 1.00 97.00 90 GLY A O 1
ATOM 735 N N . LYS A 1 91 ? -17.993 8.345 -0.787 1.00 96.44 91 LYS A N 1
ATOM 736 C CA . LYS A 1 91 ? -16.806 9.113 -1.201 1.00 96.44 91 LYS A CA 1
ATOM 737 C C . LYS A 1 91 ? -15.754 8.217 -1.862 1.00 96.44 91 LYS A C 1
ATOM 739 O O . LYS A 1 91 ? -15.255 8.569 -2.932 1.00 96.44 91 LYS A O 1
ATOM 744 N N . VAL A 1 92 ? -15.435 7.064 -1.272 1.00 97.25 92 VAL A N 1
ATOM 745 C CA . VAL A 1 92 ? -14.437 6.120 -1.809 1.00 97.25 92 VAL A CA 1
ATOM 746 C C . VAL A 1 92 ? -14.857 5.594 -3.187 1.00 97.25 92 VAL A C 1
ATOM 748 O O . VAL A 1 92 ? -14.063 5.630 -4.131 1.00 97.25 92 VAL A O 1
ATOM 751 N N . TYR A 1 93 ? -16.118 5.184 -3.345 1.00 96.12 93 TYR A N 1
ATOM 752 C CA . TYR A 1 93 ? -16.649 4.702 -4.626 1.00 96.12 93 TYR A CA 1
ATOM 753 C C . TYR A 1 93 ? -16.747 5.804 -5.686 1.00 96.12 93 TYR A C 1
ATOM 755 O O . TYR A 1 93 ? -16.515 5.552 -6.871 1.00 96.12 93 TYR A O 1
ATOM 763 N N . SER A 1 94 ? -17.065 7.035 -5.284 1.00 95.44 94 SER A N 1
ATOM 764 C CA . SER A 1 94 ? -17.054 8.194 -6.183 1.00 95.44 94 SER A CA 1
ATOM 765 C C . SER A 1 94 ? -15.632 8.511 -6.660 1.00 95.44 94 SER A C 1
ATOM 767 O O . SER A 1 94 ? -15.386 8.646 -7.862 1.00 95.44 94 SER A O 1
ATOM 769 N N . SER A 1 95 ? -14.670 8.523 -5.731 1.00 94.12 95 SER A N 1
ATOM 770 C CA . SER A 1 95 ? -13.252 8.745 -6.018 1.00 94.12 95 SER A CA 1
ATOM 771 C C . SER A 1 95 ? -12.726 7.748 -7.050 1.00 94.12 95 SER A C 1
ATOM 773 O O . SER A 1 95 ? -12.102 8.155 -8.025 1.00 94.12 95 SER A O 1
ATOM 775 N N . PHE A 1 96 ? -13.078 6.466 -6.947 1.00 94.50 96 PHE A N 1
ATOM 776 C CA . PHE A 1 96 ? -12.666 5.434 -7.908 1.00 94.50 96 PHE A CA 1
ATOM 777 C C . PHE A 1 96 ? -13.082 5.703 -9.356 1.00 94.50 96 PHE A C 1
ATOM 779 O O . PHE A 1 96 ? -12.383 5.317 -10.290 1.00 94.50 96 PHE A O 1
ATOM 786 N N . LYS A 1 97 ? -14.208 6.391 -9.565 1.00 91.88 97 LYS A N 1
ATOM 787 C CA . LYS A 1 97 ? -14.700 6.731 -10.907 1.00 91.88 97 LYS A CA 1
ATOM 788 C C . LYS A 1 97 ? -13.984 7.946 -11.502 1.00 91.88 97 LYS A C 1
ATOM 790 O O . LYS A 1 97 ? -13.945 8.080 -12.730 1.00 91.88 97 LYS A O 1
ATOM 795 N N . SER A 1 98 ? -13.411 8.807 -10.661 1.00 93.75 98 SER A N 1
ATOM 796 C CA . SER A 1 98 ? -12.665 9.994 -11.090 1.00 93.75 98 SER A CA 1
ATOM 797 C C . SER A 1 98 ? -11.324 9.632 -11.741 1.00 93.75 98 SER A C 1
ATOM 799 O O . SER A 1 98 ? -10.777 8.553 -11.513 1.00 93.75 98 SER A O 1
ATOM 801 N N . THR A 1 99 ? -10.790 10.534 -12.565 1.00 95.12 99 THR A N 1
ATOM 802 C CA . THR A 1 99 ? -9.481 10.353 -13.209 1.00 95.12 99 THR A CA 1
ATOM 803 C C . THR A 1 99 ? -8.362 10.553 -12.178 1.00 95.12 99 THR A C 1
ATOM 805 O O . THR A 1 99 ? -8.259 11.652 -11.636 1.00 95.12 99 THR A O 1
ATOM 808 N N . PRO A 1 100 ? -7.543 9.528 -11.887 1.00 95.88 100 PRO A N 1
ATOM 809 C CA . PRO A 1 100 ? -6.408 9.644 -10.979 1.00 95.88 100 PRO A CA 1
ATOM 810 C C . PRO A 1 100 ? -5.262 10.431 -11.627 1.00 95.88 100 PRO A C 1
ATOM 812 O O . PRO A 1 100 ? -5.133 10.484 -12.852 1.00 95.88 100 PRO A O 1
ATOM 815 N N . SER A 1 101 ? -4.429 11.029 -10.785 1.00 96.00 101 SER A N 1
ATOM 816 C CA . SER A 1 101 ? -3.354 11.951 -11.160 1.00 96.00 101 SER A CA 1
ATOM 817 C C . SER A 1 101 ? -1.953 11.335 -11.096 1.00 96.00 101 SER A C 1
ATOM 819 O O . SER A 1 101 ? -1.024 11.898 -11.668 1.00 96.00 101 SER A O 1
ATOM 821 N N . SER A 1 102 ? -1.794 10.182 -10.436 1.00 97.62 102 SER A N 1
ATOM 822 C CA . SER A 1 102 ? -0.506 9.501 -10.260 1.00 97.62 102 SER A CA 1
ATOM 823 C C . SER A 1 102 ? -0.645 7.977 -10.156 1.00 97.62 102 SER A C 1
ATOM 825 O O . SER A 1 102 ? -1.715 7.454 -9.826 1.00 97.62 102 SER A O 1
ATOM 827 N N . SER A 1 103 ? 0.449 7.247 -10.410 1.00 97.69 103 SER A N 1
ATOM 828 C CA . SER A 1 103 ? 0.514 5.783 -10.245 1.00 97.69 103 SER A CA 1
ATOM 829 C C . SER A 1 103 ? 0.228 5.367 -8.798 1.00 97.69 103 SER A C 1
ATOM 831 O O . SER A 1 103 ? -0.472 4.383 -8.554 1.00 97.69 103 SER A O 1
ATOM 833 N N . GLN A 1 104 ? 0.702 6.168 -7.839 1.00 97.62 104 GLN A N 1
ATOM 834 C CA . GLN A 1 104 ? 0.436 6.001 -6.412 1.00 97.62 104 GLN A CA 1
ATOM 835 C C . GLN A 1 104 ? -1.061 6.103 -6.093 1.00 97.62 104 GLN A C 1
ATOM 837 O O . GLN A 1 104 ? -1.609 5.264 -5.378 1.00 97.62 104 GLN A O 1
ATOM 842 N N . GLU A 1 105 ? -1.746 7.108 -6.637 1.00 98.19 105 GLU A N 1
ATOM 843 C CA . GLU A 1 105 ? -3.178 7.279 -6.409 1.00 98.19 105 GLU A CA 1
ATOM 844 C C . GLU A 1 105 ? -3.986 6.103 -6.980 1.00 98.19 105 GLU A C 1
ATOM 846 O O . GLU A 1 105 ? -4.913 5.615 -6.327 1.00 98.19 105 GLU A O 1
ATOM 851 N N . ILE A 1 106 ? -3.612 5.597 -8.165 1.00 98.00 106 ILE A N 1
ATOM 852 C CA . ILE A 1 106 ? -4.224 4.388 -8.739 1.00 98.00 106 ILE A CA 1
ATOM 853 C C . ILE A 1 106 ? -4.041 3.204 -7.793 1.00 98.00 106 ILE A C 1
ATOM 855 O O . ILE A 1 106 ? -5.017 2.516 -7.488 1.00 98.00 106 ILE A O 1
ATOM 859 N N . PHE A 1 107 ? -2.816 2.988 -7.306 1.00 98.06 107 PHE A N 1
ATOM 860 C CA . PHE A 1 107 ? -2.504 1.915 -6.367 1.00 98.06 107 PHE A CA 1
ATOM 861 C C . PHE A 1 107 ? -3.424 1.945 -5.147 1.00 98.06 107 PHE A C 1
ATOM 863 O O . PHE A 1 107 ? -4.151 0.979 -4.904 1.00 98.06 107 PHE A O 1
ATOM 870 N N . TYR A 1 108 ? -3.469 3.061 -4.421 1.00 98.38 108 TYR A N 1
ATOM 871 C CA . TYR A 1 108 ? -4.269 3.136 -3.202 1.00 98.38 108 TYR A CA 1
ATOM 872 C C . TYR A 1 108 ? -5.767 2.976 -3.467 1.00 98.38 108 TYR A C 1
ATOM 874 O O . TYR A 1 108 ? -6.449 2.288 -2.705 1.00 98.38 108 TYR A O 1
ATOM 882 N N . ARG A 1 109 ? -6.296 3.531 -4.564 1.00 97.44 109 ARG A N 1
ATOM 883 C CA . ARG A 1 109 ? -7.715 3.380 -4.929 1.00 97.44 109 ARG A CA 1
ATOM 884 C C . ARG A 1 109 ? -8.079 1.931 -5.271 1.00 97.44 109 ARG A C 1
ATOM 886 O O . ARG A 1 109 ? -9.093 1.433 -4.776 1.00 97.44 109 ARG A O 1
ATOM 893 N N . VAL A 1 110 ? -7.254 1.255 -6.075 1.00 97.06 110 VAL A N 1
ATOM 894 C CA . VAL A 1 110 ? -7.446 -0.152 -6.477 1.00 97.06 110 VAL A CA 1
ATOM 895 C C . VAL A 1 110 ? -7.380 -1.078 -5.270 1.00 97.06 110 VAL A C 1
ATOM 897 O O . VAL A 1 110 ? -8.280 -1.897 -5.072 1.00 97.06 110 VAL A O 1
ATOM 900 N N . VAL A 1 111 ? -6.356 -0.928 -4.429 1.00 96.38 111 VAL A N 1
ATOM 901 C CA . VAL A 1 111 ? -6.204 -1.796 -3.258 1.00 96.38 111 VAL A CA 1
ATOM 902 C C . VAL A 1 111 ? -7.303 -1.518 -2.231 1.00 96.38 111 VAL A C 1
ATOM 904 O O . VAL A 1 111 ? -7.855 -2.468 -1.684 1.00 96.38 111 VAL A O 1
ATOM 907 N N . SER A 1 112 ? -7.716 -0.261 -2.030 1.00 97.38 112 SER A N 1
ATOM 908 C CA . SER A 1 112 ? -8.863 0.069 -1.166 1.00 97.38 112 SER A CA 1
ATOM 909 C C . SER A 1 112 ? -10.147 -0.634 -1.614 1.00 97.38 112 SER A C 1
ATOM 911 O O . SER A 1 112 ? -10.844 -1.226 -0.792 1.00 97.38 112 SER A O 1
ATOM 913 N N . HIS A 1 113 ? -10.439 -0.643 -2.921 1.00 96.00 113 HIS A N 1
ATOM 914 C CA . HIS A 1 113 ? -11.611 -1.341 -3.468 1.00 96.00 113 HIS A CA 1
ATOM 915 C C . HIS A 1 113 ? -11.555 -2.845 -3.220 1.00 96.00 113 HIS A C 1
ATOM 917 O O . HIS A 1 113 ? -12.543 -3.449 -2.798 1.00 96.00 113 HIS A O 1
ATOM 923 N N . LYS A 1 114 ? -10.379 -3.447 -3.409 1.00 94.56 114 LYS A N 1
ATOM 924 C CA . LYS A 1 114 ? -10.171 -4.860 -3.096 1.00 94.56 114 LYS A CA 1
ATOM 925 C C . LYS A 1 114 ? -10.280 -5.167 -1.608 1.00 94.56 114 LYS A C 1
ATOM 927 O O . LYS A 1 114 ? -10.830 -6.204 -1.241 1.00 94.56 114 LYS A O 1
ATOM 932 N N . LEU A 1 115 ? -9.780 -4.291 -0.738 1.00 95.12 115 LEU A N 1
ATOM 933 C CA . LEU A 1 115 ? -9.885 -4.471 0.708 1.00 95.12 115 LEU A CA 1
ATOM 934 C C . LEU A 1 115 ? -11.346 -4.485 1.166 1.00 95.12 115 LEU A C 1
ATOM 936 O O . LEU A 1 115 ? -11.683 -5.340 1.989 1.00 95.12 115 LEU A O 1
ATOM 940 N N . LEU A 1 116 ? -12.192 -3.641 0.562 1.00 95.75 116 LEU A N 1
ATOM 941 C CA . LEU A 1 116 ? -13.652 -3.617 0.739 1.00 95.75 116 LEU A CA 1
ATOM 942 C C . LEU A 1 116 ? -14.375 -4.845 0.152 1.00 95.75 116 LEU A C 1
ATOM 944 O O . LEU A 1 116 ? -15.580 -4.986 0.338 1.00 95.75 116 LEU A O 1
ATOM 948 N N . GLY A 1 117 ? -13.668 -5.736 -0.550 1.00 93.50 117 GLY A N 1
ATOM 949 C CA . GLY A 1 117 ? -14.253 -6.927 -1.170 1.00 93.50 117 GLY A CA 1
ATOM 950 C C . GLY A 1 117 ? -15.064 -6.633 -2.433 1.00 93.50 117 GLY A C 1
ATOM 951 O O . GLY A 1 117 ? -15.845 -7.478 -2.864 1.00 93.50 117 GLY A O 1
ATOM 952 N N . VAL A 1 118 ? -14.893 -5.452 -3.033 1.00 92.31 118 VAL A N 1
ATOM 953 C CA . VAL A 1 118 ? -15.598 -5.065 -4.258 1.00 92.31 118 VAL A CA 1
ATOM 954 C C . VAL A 1 118 ? -14.847 -5.603 -5.472 1.00 92.31 118 VAL A C 1
ATOM 956 O O . VAL A 1 118 ? -13.651 -5.358 -5.645 1.00 92.31 118 VAL A O 1
ATOM 959 N N . GLN A 1 119 ? -15.557 -6.329 -6.336 1.00 90.81 119 GLN A N 1
ATOM 960 C CA . GLN A 1 119 ? -15.006 -6.780 -7.609 1.00 90.81 119 GLN A CA 1
ATOM 961 C C . GLN A 1 119 ? -14.820 -5.585 -8.551 1.00 90.81 119 GLN A C 1
ATOM 963 O O . GLN A 1 119 ? -15.744 -4.806 -8.779 1.00 90.81 119 GLN A O 1
ATOM 968 N N . ILE A 1 120 ? -13.622 -5.452 -9.117 1.00 92.19 120 ILE A N 1
ATOM 969 C CA . ILE A 1 120 ? -13.329 -4.423 -10.115 1.00 92.19 120 ILE A CA 1
ATOM 970 C C . ILE A 1 120 ? -13.704 -4.976 -11.488 1.00 92.19 120 ILE A C 1
ATOM 972 O O . ILE A 1 120 ? -13.137 -5.965 -11.949 1.00 92.19 120 ILE A O 1
ATOM 976 N N . GLU A 1 121 ? -14.683 -4.341 -12.125 1.00 90.69 121 GLU A N 1
ATOM 977 C CA . GLU A 1 121 ? -15.150 -4.710 -13.461 1.00 90.69 121 GLU A CA 1
ATOM 978 C C . GLU A 1 121 ? -14.057 -4.481 -14.523 1.00 90.69 121 GLU A C 1
ATOM 980 O O . GLU A 1 121 ? -13.264 -3.540 -14.424 1.00 90.69 121 GLU A O 1
ATOM 985 N N . GLU A 1 122 ? -14.044 -5.297 -15.579 1.00 89.62 122 GLU A N 1
ATOM 986 C CA . GLU A 1 122 ? -13.001 -5.290 -16.617 1.00 89.62 122 GLU A CA 1
ATOM 987 C C . GLU A 1 122 ? -12.840 -3.927 -17.315 1.00 89.62 122 GLU A C 1
ATOM 989 O O . GLU A 1 122 ? -11.719 -3.501 -17.617 1.00 89.62 122 GLU A O 1
ATOM 994 N N . GLN A 1 123 ? -13.940 -3.194 -17.513 1.00 89.69 123 GLN A N 1
ATOM 995 C CA . GLN A 1 123 ? -13.927 -1.833 -18.052 1.00 89.69 123 GLN A CA 1
ATOM 996 C C . GLN A 1 123 ? -13.147 -0.858 -17.165 1.00 89.69 123 GLN A C 1
ATOM 998 O O . GLN A 1 123 ? -12.412 -0.010 -17.675 1.00 89.69 123 GLN A O 1
ATOM 1003 N N . ASN A 1 124 ? -13.268 -0.991 -15.842 1.00 91.19 124 ASN A N 1
ATOM 1004 C CA . ASN A 1 124 ? -12.565 -0.141 -14.889 1.00 91.19 124 ASN A CA 1
ATOM 1005 C C . ASN A 1 124 ? -11.092 -0.539 -14.833 1.00 91.19 124 ASN A C 1
ATOM 1007 O O . ASN A 1 124 ? -10.234 0.340 -14.894 1.00 91.19 124 ASN A O 1
ATOM 1011 N N . SER A 1 125 ? -10.790 -1.842 -14.830 1.00 91.94 125 SER A N 1
ATOM 1012 C CA . SER A 1 125 ? -9.415 -2.341 -14.942 1.00 91.94 125 SER A CA 1
ATOM 1013 C C . SER A 1 125 ? -8.719 -1.791 -16.190 1.00 91.94 125 SER A C 1
ATOM 1015 O O . SER A 1 125 ? -7.654 -1.185 -16.093 1.00 91.94 125 SER A O 1
ATOM 1017 N N . SER A 1 126 ? -9.361 -1.895 -17.356 1.00 90.94 126 SER A N 1
ATOM 1018 C CA . SER A 1 126 ? -8.828 -1.379 -18.624 1.00 90.94 126 SER A CA 1
ATOM 1019 C C . SER A 1 126 ? -8.664 0.143 -18.622 1.00 90.94 126 SER A C 1
ATOM 1021 O O . SER A 1 126 ? -7.699 0.664 -19.181 1.00 90.94 126 SER A O 1
ATOM 1023 N N . LYS A 1 127 ? -9.583 0.880 -17.984 1.00 92.62 127 LYS A N 1
ATOM 1024 C CA . LYS A 1 127 ? -9.459 2.333 -17.810 1.00 92.62 127 LYS A CA 1
ATOM 1025 C C . LYS A 1 127 ? -8.233 2.681 -16.963 1.00 92.62 127 LYS A C 1
ATOM 1027 O O . LYS A 1 127 ? -7.448 3.530 -17.379 1.00 92.62 127 LYS A O 1
ATOM 1032 N N . PHE A 1 128 ? -8.051 2.033 -15.812 1.00 94.94 128 PHE A N 1
ATOM 1033 C CA . PHE A 1 128 ? -6.899 2.289 -14.946 1.00 94.94 128 PHE A CA 1
ATOM 1034 C C . PHE A 1 128 ? -5.580 1.950 -15.627 1.00 94.94 128 PHE A C 1
ATOM 1036 O O . PHE A 1 128 ? -4.658 2.752 -15.549 1.00 94.94 128 PHE A O 1
ATOM 1043 N N . LEU A 1 129 ? -5.499 0.828 -16.344 1.00 93.75 129 LEU A N 1
ATOM 1044 C CA . LEU A 1 129 ? -4.286 0.432 -17.061 1.00 93.75 129 LEU A CA 1
ATOM 1045 C C . LEU A 1 129 ? -3.921 1.418 -18.182 1.00 93.75 129 LEU A C 1
ATOM 1047 O O . LEU A 1 129 ? -2.752 1.771 -18.317 1.00 93.75 129 LEU A O 1
ATOM 1051 N N . LYS A 1 130 ? -4.906 1.948 -18.921 1.00 93.88 130 LYS A N 1
ATOM 1052 C CA . LYS A 1 130 ? -4.671 3.022 -19.905 1.00 93.88 130 LYS A CA 1
ATOM 1053 C C . LYS A 1 130 ? -4.154 4.304 -19.254 1.00 93.88 130 LYS A C 1
ATOM 1055 O O . LYS A 1 130 ? -3.199 4.895 -19.743 1.00 93.88 130 LYS A O 1
ATOM 1060 N N . ILE A 1 131 ? -4.769 4.739 -18.153 1.00 95.88 131 ILE A N 1
ATOM 1061 C CA . ILE A 1 131 ? -4.333 5.953 -17.446 1.00 95.88 131 ILE A CA 1
ATOM 1062 C C . ILE A 1 131 ? -2.929 5.755 -16.870 1.00 95.88 131 ILE A C 1
ATOM 1064 O O . ILE A 1 131 ? -2.084 6.632 -17.008 1.00 95.88 131 ILE A O 1
ATOM 1068 N N . LEU A 1 132 ? -2.659 4.583 -16.296 1.00 96.06 132 LEU A N 1
ATOM 1069 C CA . LEU A 1 132 ? -1.344 4.205 -15.792 1.00 96.06 132 LEU A CA 1
ATOM 1070 C C . LEU A 1 132 ? -0.285 4.251 -16.901 1.00 96.06 132 LEU A C 1
ATOM 1072 O O . LEU A 1 132 ? 0.796 4.785 -16.682 1.00 96.06 132 LEU A O 1
ATOM 1076 N N . GLN A 1 133 ? -0.604 3.769 -18.106 1.00 95.12 133 GLN A N 1
ATOM 1077 C CA . GLN A 1 133 ? 0.296 3.858 -19.256 1.00 95.12 133 GLN A CA 1
ATOM 1078 C C . GLN A 1 133 ? 0.642 5.312 -19.607 1.00 95.12 133 GLN A C 1
ATOM 1080 O O . GLN A 1 133 ? 1.803 5.619 -19.861 1.00 95.12 133 GLN A O 1
ATOM 1085 N N . GLU A 1 134 ? -0.339 6.218 -19.605 1.00 96.25 134 GLU A N 1
ATOM 1086 C CA . GLU A 1 134 ? -0.106 7.642 -19.883 1.00 96.25 134 GLU A CA 1
ATOM 1087 C C . GLU A 1 134 ? 0.671 8.356 -18.771 1.00 96.25 134 GLU A C 1
ATOM 1089 O O . GLU A 1 134 ? 1.458 9.259 -19.055 1.00 96.25 134 GLU A O 1
ATOM 1094 N N . LEU A 1 135 ? 0.475 7.960 -17.513 1.00 97.19 135 LEU A N 1
ATOM 1095 C CA . LEU A 1 135 ? 1.239 8.487 -16.382 1.00 97.19 135 LEU A CA 1
ATOM 1096 C C . LEU A 1 135 ? 2.704 8.052 -16.456 1.00 97.19 135 LEU A C 1
ATOM 1098 O O . LEU A 1 135 ? 3.587 8.892 -16.325 1.00 97.19 135 LEU A O 1
ATOM 1102 N N . LEU A 1 136 ? 2.967 6.783 -16.778 1.00 95.81 136 LEU A N 1
ATOM 1103 C CA . LEU A 1 136 ? 4.327 6.247 -16.894 1.00 95.81 136 LEU A CA 1
ATOM 1104 C C . LEU A 1 136 ? 5.120 6.792 -18.089 1.00 95.81 136 LEU A C 1
ATOM 1106 O O . LEU A 1 136 ? 6.338 6.671 -18.112 1.00 95.81 136 LEU A O 1
ATOM 1110 N N . LYS A 1 137 ? 4.458 7.403 -19.080 1.00 95.12 137 LYS A N 1
ATOM 1111 C CA . LYS A 1 137 ? 5.147 8.176 -20.130 1.00 95.12 137 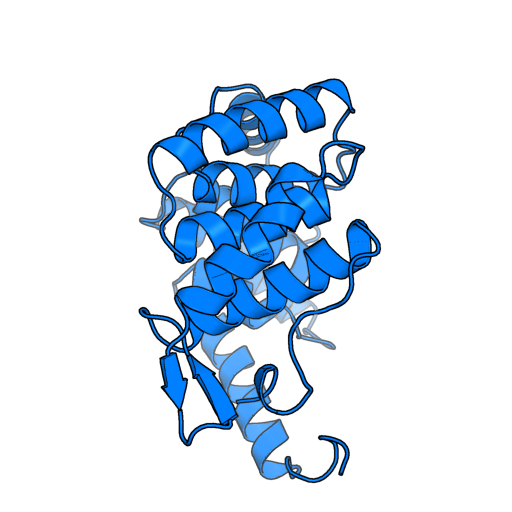LYS A CA 1
ATOM 1112 C C . LYS A 1 137 ? 5.699 9.508 -19.616 1.00 95.12 137 LYS A C 1
ATOM 1114 O O . LYS A 1 137 ? 6.550 10.097 -20.273 1.00 95.12 137 LYS A O 1
ATOM 1119 N N . LYS A 1 138 ? 5.150 10.022 -18.513 1.00 95.75 138 LYS A N 1
ATOM 1120 C CA . LYS A 1 138 ? 5.500 11.324 -17.923 1.00 95.75 138 LYS A CA 1
ATOM 1121 C C . LYS A 1 138 ? 6.378 11.182 -16.686 1.00 95.75 138 LYS A C 1
ATOM 1123 O O . LYS A 1 138 ? 7.168 12.076 -16.415 1.00 95.75 138 LYS A O 1
ATOM 1128 N N . ASP A 1 139 ? 6.192 10.100 -15.941 1.00 95.19 139 ASP A N 1
ATOM 1129 C CA . ASP A 1 139 ? 6.924 9.775 -14.725 1.00 95.19 139 ASP A CA 1
ATOM 1130 C C . ASP A 1 139 ? 7.233 8.275 -14.711 1.00 95.19 139 ASP A C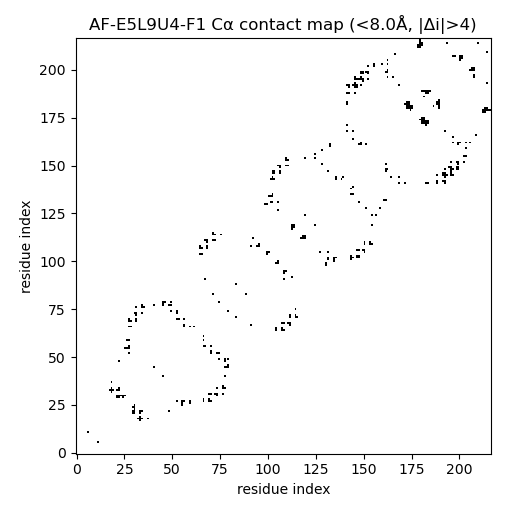 1
ATOM 1132 O O . ASP A 1 139 ? 6.391 7.442 -14.367 1.00 95.19 139 ASP A O 1
ATOM 1136 N N . ASP A 1 140 ? 8.453 7.945 -15.115 1.00 92.00 140 ASP A N 1
ATOM 1137 C CA . ASP A 1 140 ? 9.021 6.604 -15.090 1.00 92.00 140 ASP A CA 1
ATOM 1138 C C . ASP A 1 140 ? 9.976 6.378 -13.914 1.00 92.00 140 ASP A C 1
ATOM 1140 O O . ASP A 1 140 ? 10.771 5.432 -13.935 1.00 92.00 140 ASP A O 1
ATOM 1144 N N . SER A 1 141 ? 9.868 7.207 -12.869 1.00 94.81 141 SER A N 1
ATOM 1145 C CA . SER A 1 141 ? 10.617 7.000 -11.637 1.00 94.81 141 SER A CA 1
ATOM 1146 C C . SER A 1 141 ? 10.359 5.610 -11.064 1.00 94.81 141 SER A C 1
ATOM 1148 O O . SER A 1 141 ? 9.265 5.040 -11.176 1.00 94.81 141 SER A O 1
ATOM 1150 N N . ILE A 1 142 ? 11.365 5.073 -10.378 1.00 94.44 142 ILE A N 1
ATOM 1151 C CA . ILE A 1 142 ? 11.289 3.736 -9.796 1.00 94.44 142 ILE A CA 1
ATOM 1152 C C . ILE A 1 142 ? 10.104 3.562 -8.833 1.00 94.44 142 ILE A C 1
ATOM 1154 O O . ILE A 1 142 ? 9.487 2.498 -8.775 1.00 94.44 142 ILE A O 1
ATOM 1158 N N . VAL A 1 143 ? 9.721 4.628 -8.124 1.00 95.12 143 VAL A N 1
ATOM 1159 C CA . VAL A 1 143 ? 8.552 4.642 -7.233 1.00 95.12 143 VAL A CA 1
ATOM 1160 C C . VAL A 1 143 ? 7.259 4.487 -8.035 1.00 95.12 143 VAL A C 1
ATOM 1162 O O . VAL A 1 143 ? 6.402 3.671 -7.683 1.00 95.12 143 VAL A O 1
ATOM 1165 N N . SER A 1 144 ? 7.124 5.224 -9.140 1.00 96.81 144 SER A N 1
ATOM 1166 C CA . SER A 1 144 ? 5.967 5.128 -10.031 1.00 96.81 144 SER A CA 1
ATOM 1167 C C . SER A 1 144 ? 5.872 3.766 -10.719 1.00 96.81 144 SER A C 1
ATOM 1169 O O . SER A 1 144 ? 4.768 3.219 -10.820 1.00 96.81 144 SER A O 1
ATOM 1171 N N . LEU A 1 145 ? 7.004 3.165 -11.100 1.00 96.31 145 LEU A N 1
ATOM 1172 C CA . LEU A 1 145 ? 7.067 1.783 -11.588 1.00 96.31 145 LEU A CA 1
ATOM 1173 C C . 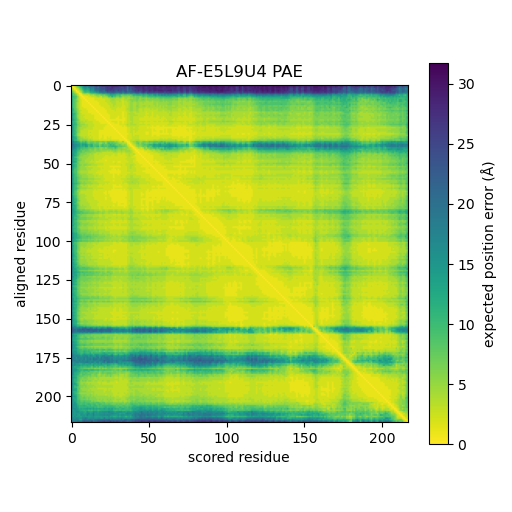LEU A 1 145 ? 6.668 0.772 -10.507 1.00 96.31 145 LEU A C 1
ATOM 1175 O O . LEU A 1 145 ? 5.846 -0.107 -10.767 1.00 96.31 145 LEU A O 1
ATOM 1179 N N . GLY A 1 146 ? 7.163 0.934 -9.277 1.00 96.19 146 GLY A N 1
ATOM 1180 C CA . GLY A 1 146 ? 6.791 0.101 -8.134 1.00 96.19 146 GLY A CA 1
ATOM 1181 C C . GLY A 1 146 ? 5.276 0.065 -7.915 1.00 96.19 146 GLY A C 1
ATOM 1182 O O . GLY A 1 146 ? 4.670 -1.010 -7.879 1.00 96.19 146 GLY A O 1
ATOM 1183 N N . TYR A 1 147 ? 4.623 1.231 -7.870 1.00 97.94 147 TYR A N 1
ATOM 1184 C CA . TYR A 1 147 ? 3.161 1.295 -7.783 1.00 97.94 147 TYR A CA 1
ATOM 1185 C C . TYR A 1 147 ? 2.464 0.663 -8.991 1.00 97.94 147 TYR A C 1
ATOM 1187 O O . TYR A 1 147 ? 1.472 -0.052 -8.818 1.00 97.94 147 TYR A O 1
ATOM 1195 N N . ALA A 1 148 ? 2.985 0.869 -10.203 1.00 96.94 148 ALA A N 1
ATOM 1196 C CA . ALA A 1 148 ? 2.426 0.278 -11.411 1.00 96.94 148 ALA A CA 1
ATOM 1197 C C . ALA A 1 148 ? 2.445 -1.256 -11.378 1.00 96.94 148 ALA A C 1
ATOM 1199 O O . ALA A 1 148 ? 1.430 -1.881 -11.693 1.00 96.94 148 ALA A O 1
ATOM 1200 N N . PHE A 1 149 ? 3.553 -1.868 -10.947 1.00 96.81 149 PHE A N 1
ATOM 1201 C CA . PHE A 1 149 ? 3.663 -3.323 -10.817 1.00 96.81 149 PHE A CA 1
ATOM 1202 C C . PHE A 1 149 ? 2.615 -3.881 -9.856 1.00 96.81 149 PHE A C 1
ATOM 1204 O O . PHE A 1 149 ? 1.927 -4.856 -10.172 1.00 96.81 149 PHE A O 1
ATOM 1211 N N . HIS A 1 150 ? 2.430 -3.221 -8.710 1.00 96.94 150 HIS A N 1
ATOM 1212 C CA . HIS A 1 150 ? 1.391 -3.598 -7.763 1.00 96.94 150 HIS A CA 1
ATOM 1213 C C . HIS A 1 150 ? -0.009 -3.469 -8.376 1.00 96.94 150 HIS A C 1
ATOM 1215 O O . HIS A 1 150 ? -0.774 -4.431 -8.319 1.00 96.94 150 HIS A O 1
ATOM 1221 N N . VAL A 1 151 ? -0.338 -2.343 -9.015 1.00 96.38 151 VAL A N 1
ATOM 1222 C CA . VAL A 1 151 ? -1.636 -2.142 -9.686 1.00 96.38 151 VAL A CA 1
ATOM 1223 C C . VAL A 1 151 ? -1.906 -3.236 -10.714 1.00 96.38 151 VAL A C 1
ATOM 1225 O O . VAL A 1 151 ? -2.969 -3.855 -10.686 1.00 96.38 151 VAL A O 1
ATOM 1228 N N . ALA A 1 152 ? -0.946 -3.510 -11.596 1.00 94.75 152 ALA A N 1
ATOM 1229 C CA . ALA A 1 152 ? -1.093 -4.525 -12.631 1.00 94.75 152 ALA A CA 1
ATOM 1230 C C . ALA A 1 152 ? -1.278 -5.926 -12.032 1.00 94.75 152 ALA A C 1
ATOM 1232 O O . ALA A 1 152 ? -2.098 -6.698 -12.524 1.00 94.75 152 ALA A O 1
ATOM 1233 N N . SER A 1 153 ? -0.590 -6.235 -10.928 1.00 93.69 153 SER A N 1
ATOM 1234 C CA . SER A 1 153 ? -0.780 -7.502 -10.213 1.00 93.69 153 SER A CA 1
ATOM 1235 C C . SER A 1 153 ? -2.163 -7.633 -9.563 1.00 93.69 153 SER A C 1
ATOM 1237 O O . SER A 1 153 ? -2.689 -8.739 -9.452 1.00 93.69 153 SER A O 1
ATOM 1239 N N . GLU A 1 154 ? -2.779 -6.518 -9.155 1.00 93.31 154 GLU A N 1
ATOM 1240 C CA . GLU A 1 154 ? -4.127 -6.530 -8.590 1.00 93.31 154 GLU A CA 1
ATOM 1241 C C . GLU A 1 154 ? -5.209 -6.638 -9.666 1.00 93.31 154 GLU A C 1
ATOM 1243 O O . GLU A 1 154 ? -6.187 -7.363 -9.477 1.00 93.31 154 GLU A O 1
ATOM 1248 N N . LEU A 1 155 ? -5.062 -5.908 -10.771 1.00 92.44 155 LEU A N 1
ATOM 1249 C CA . LEU A 1 155 ? -6.070 -5.846 -11.830 1.00 92.44 155 LEU A CA 1
ATOM 1250 C C . LEU A 1 155 ? -5.989 -7.035 -12.798 1.00 92.44 155 LEU A C 1
ATOM 1252 O O . LEU A 1 155 ? -7.013 -7.431 -13.354 1.00 92.44 155 LEU A O 1
ATOM 1256 N N . GLY A 1 156 ? -4.796 -7.604 -12.991 1.00 83.81 156 GLY A N 1
ATOM 1257 C CA . GLY A 1 156 ? -4.540 -8.628 -14.001 1.00 83.81 156 GLY A CA 1
ATOM 1258 C C . GLY A 1 156 ? -4.876 -8.150 -15.420 1.00 83.81 156 GLY A C 1
ATOM 1259 O O . GLY A 1 156 ? -4.786 -6.963 -15.737 1.00 83.81 156 GLY A O 1
ATOM 1260 N N . GLY A 1 157 ? -5.289 -9.086 -16.277 1.00 73.81 157 GLY A N 1
ATOM 1261 C CA . GLY A 1 157 ? -5.780 -8.808 -17.632 1.00 73.81 157 GLY A CA 1
ATOM 1262 C C . GLY A 1 157 ? -4.778 -9.119 -18.748 1.00 73.81 157 GLY A C 1
ATOM 1263 O O . GLY A 1 157 ? -3.761 -9.768 -18.533 1.00 73.81 157 GLY A O 1
ATOM 1264 N N . VAL A 1 158 ? -5.099 -8.683 -19.972 1.00 62.56 158 VAL A N 1
ATOM 1265 C CA . VAL A 1 158 ? -4.323 -8.981 -21.201 1.00 62.56 158 VAL A CA 1
ATOM 1266 C C . VAL A 1 158 ? -3.209 -7.952 -21.455 1.00 62.56 158 VAL A C 1
ATOM 1268 O O . VAL A 1 158 ? -2.313 -8.170 -22.263 1.00 62.56 158 VAL A O 1
ATOM 1271 N N . GLN A 1 159 ? -3.253 -6.805 -20.779 1.00 71.31 159 GLN A N 1
ATOM 1272 C CA . GLN A 1 159 ? -2.335 -5.691 -21.017 1.00 71.31 159 GLN A CA 1
ATOM 1273 C C . GLN A 1 159 ? -1.023 -5.914 -20.253 1.00 71.31 159 GLN A C 1
ATOM 1275 O O . GLN A 1 159 ? -0.897 -5.557 -19.086 1.00 71.31 159 GLN A O 1
ATOM 1280 N N . THR A 1 160 ? -0.038 -6.502 -20.934 1.00 82.00 160 THR A N 1
ATOM 1281 C CA . THR A 1 160 ? 1.263 -6.893 -20.363 1.00 82.00 160 THR A CA 1
ATOM 1282 C C . THR A 1 160 ? 2.282 -5.761 -20.277 1.00 82.00 160 THR A C 1
ATOM 1284 O O . THR A 1 160 ? 3.365 -5.990 -19.746 1.00 82.00 160 THR A O 1
ATOM 1287 N N . PHE A 1 161 ? 1.959 -4.552 -20.755 1.00 90.75 161 PHE A N 1
ATOM 1288 C CA . PHE A 1 161 ? 2.942 -3.470 -20.907 1.00 90.75 161 PHE A CA 1
ATOM 1289 C C . PHE A 1 161 ? 3.669 -3.140 -19.596 1.00 90.75 161 PHE A C 1
ATOM 1291 O O . PHE A 1 161 ? 4.856 -2.852 -19.604 1.00 90.75 161 PHE A O 1
ATOM 1298 N N . VAL A 1 162 ? 2.981 -3.225 -18.451 1.00 92.12 162 VAL A N 1
ATOM 1299 C CA . VAL A 1 162 ? 3.596 -2.986 -17.138 1.00 92.12 162 VAL A CA 1
ATOM 1300 C C . VAL A 1 162 ? 4.642 -4.056 -16.820 1.00 92.12 162 VAL A C 1
ATOM 1302 O O . VAL A 1 162 ? 5.697 -3.745 -16.285 1.00 92.12 162 VAL A O 1
ATOM 1305 N N . ALA A 1 163 ? 4.388 -5.310 -17.193 1.00 91.00 163 ALA A N 1
ATOM 1306 C CA . ALA A 1 163 ? 5.345 -6.394 -17.023 1.00 91.00 163 ALA A CA 1
ATOM 1307 C C . ALA A 1 163 ? 6.531 -6.291 -18.000 1.00 91.00 163 ALA A C 1
ATOM 1309 O O . ALA A 1 163 ? 7.549 -6.936 -17.774 1.00 91.00 163 ALA A O 1
ATOM 1310 N N . ASP A 1 164 ? 6.412 -5.551 -19.107 1.00 91.00 164 ASP A N 1
ATOM 1311 C CA . ASP A 1 164 ? 7.545 -5.239 -19.997 1.00 91.00 164 ASP A CA 1
ATOM 1312 C C . ASP A 1 164 ? 8.495 -4.214 -19.351 1.00 91.00 164 ASP A C 1
ATOM 1314 O O . ASP A 1 164 ? 9.690 -4.248 -19.601 1.00 91.00 164 ASP A O 1
ATOM 1318 N N . ARG A 1 165 ? 7.993 -3.378 -18.430 1.00 92.94 165 ARG A N 1
ATOM 1319 C CA . ARG A 1 165 ? 8.774 -2.341 -17.726 1.00 92.94 165 ARG A CA 1
ATOM 1320 C C . ARG A 1 165 ? 9.620 -2.867 -16.560 1.00 92.94 165 ARG A C 1
ATOM 1322 O O . ARG A 1 165 ? 10.256 -2.086 -15.860 1.00 92.94 165 ARG A O 1
ATOM 1329 N N . VAL A 1 166 ? 9.601 -4.177 -16.307 1.00 92.88 166 VAL A N 1
ATOM 1330 C CA . VAL A 1 166 ? 10.366 -4.801 -15.214 1.00 92.88 166 VAL A CA 1
ATOM 1331 C C . VAL A 1 166 ? 11.872 -4.692 -15.457 1.00 92.88 166 VAL A C 1
ATOM 1333 O O . VAL A 1 166 ? 12.608 -4.384 -14.525 1.00 92.88 166 VAL A O 1
ATOM 1336 N N . GLU A 1 167 ? 12.327 -4.903 -16.692 1.00 88.38 167 GLU A N 1
ATOM 1337 C CA . GLU A 1 167 ? 13.749 -4.773 -17.046 1.00 88.38 167 GLU A CA 1
ATOM 1338 C C . GLU A 1 167 ? 14.230 -3.335 -16.838 1.00 88.38 167 GLU A C 1
ATOM 1340 O O . GLU A 1 167 ? 15.276 -3.107 -16.235 1.00 88.38 167 GLU A O 1
ATOM 1345 N N . ASP A 1 168 ? 13.405 -2.364 -17.226 1.00 88.25 168 ASP A N 1
ATOM 1346 C CA . ASP A 1 168 ? 13.706 -0.947 -17.043 1.00 88.25 168 ASP A CA 1
ATOM 1347 C C . ASP A 1 168 ? 13.805 -0.548 -15.567 1.00 88.25 168 ASP A C 1
ATOM 1349 O O . ASP A 1 168 ? 14.587 0.334 -15.221 1.00 88.25 168 ASP A O 1
ATOM 1353 N N . ALA A 1 169 ? 13.025 -1.189 -14.690 1.00 90.38 169 ALA A N 1
ATOM 1354 C CA . ALA A 1 169 ? 13.162 -0.998 -13.252 1.00 90.38 169 ALA A CA 1
ATOM 1355 C C . ALA A 1 169 ? 14.481 -1.588 -12.748 1.00 90.38 169 ALA A C 1
ATOM 1357 O O . ALA A 1 169 ? 15.188 -0.911 -12.018 1.00 90.38 169 ALA A O 1
ATOM 1358 N N . ILE A 1 170 ? 14.852 -2.805 -13.154 1.00 87.44 170 ILE A N 1
ATOM 1359 C CA . ILE A 1 170 ? 16.092 -3.452 -12.691 1.00 87.44 170 ILE A CA 1
ATOM 1360 C C . ILE A 1 170 ? 17.337 -2.656 -13.082 1.00 87.44 170 ILE A C 1
ATOM 1362 O O . ILE A 1 170 ? 18.252 -2.544 -12.276 1.00 87.44 170 ILE A O 1
ATOM 1366 N N . VAL A 1 171 ? 17.357 -2.046 -14.269 1.00 86.38 171 VAL A N 1
ATOM 1367 C CA . VAL A 1 171 ? 18.483 -1.202 -14.710 1.00 86.38 171 VAL A CA 1
ATOM 1368 C C . VAL A 1 171 ? 18.647 0.063 -13.849 1.00 86.38 171 VAL A C 1
ATOM 1370 O O . VAL A 1 171 ? 19.731 0.635 -13.816 1.00 86.38 171 VAL A O 1
ATOM 1373 N N . GLN A 1 172 ? 17.607 0.490 -13.123 1.00 83.81 172 GLN A N 1
ATOM 1374 C CA . GLN A 1 172 ? 17.683 1.604 -12.165 1.00 83.81 172 GLN A CA 1
ATOM 1375 C C . GLN A 1 172 ? 18.173 1.177 -10.770 1.00 83.81 172 GLN A C 1
ATOM 1377 O O . GLN A 1 172 ? 18.273 2.022 -9.882 1.00 83.81 172 GLN A O 1
ATOM 1382 N N . ALA A 1 173 ? 18.410 -0.115 -10.531 1.00 83.81 173 ALA A N 1
ATOM 1383 C CA . ALA A 1 173 ? 18.899 -0.594 -9.247 1.00 83.81 173 ALA A CA 1
ATOM 1384 C C . ALA A 1 173 ? 20.407 -0.365 -9.110 1.00 83.81 173 ALA A C 1
ATOM 1386 O O . ALA A 1 173 ? 21.175 -0.680 -10.017 1.00 83.81 173 ALA A O 1
ATOM 1387 N N . ASP A 1 174 ? 20.833 0.076 -7.931 1.00 80.31 174 ASP A N 1
ATOM 1388 C CA . ASP A 1 174 ? 22.218 -0.062 -7.504 1.00 80.31 174 ASP A CA 1
ATOM 1389 C C . ASP A 1 174 ? 22.455 -1.485 -6.985 1.00 80.31 174 ASP A C 1
ATOM 1391 O O . ASP A 1 174 ? 21.610 -2.070 -6.297 1.00 80.31 174 ASP A O 1
ATOM 1395 N N . GLU A 1 175 ? 23.640 -2.029 -7.249 1.00 74.00 175 GLU A N 1
ATOM 1396 C CA . GLU A 1 175 ? 24.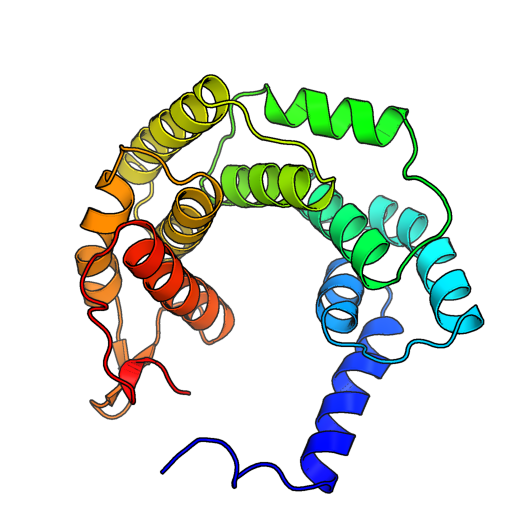088 -3.275 -6.631 1.00 74.00 175 GLU A CA 1
ATOM 1397 C C . GLU A 1 175 ? 24.895 -2.983 -5.361 1.00 74.00 175 GLU A C 1
ATOM 1399 O O . GLU A 1 175 ? 25.966 -2.373 -5.400 1.00 74.00 175 GLU A O 1
ATOM 1404 N N . VAL A 1 176 ? 24.415 -3.469 -4.216 1.00 68.12 176 VAL A N 1
ATOM 1405 C CA . VAL A 1 176 ? 25.176 -3.486 -2.962 1.00 68.12 176 VAL A CA 1
ATOM 1406 C C . VAL A 1 176 ? 25.955 -4.791 -2.876 1.00 68.12 176 VAL A C 1
ATOM 1408 O O . VAL A 1 176 ? 25.393 -5.879 -3.032 1.00 68.12 176 VAL A O 1
ATOM 1411 N N . ASP A 1 177 ? 27.264 -4.674 -2.646 1.00 60.09 177 ASP A N 1
ATOM 1412 C CA . ASP A 1 177 ? 28.220 -5.788 -2.575 1.00 60.09 177 ASP A CA 1
ATOM 1413 C C . ASP A 1 177 ? 28.216 -6.707 -3.819 1.00 60.09 177 ASP A C 1
ATOM 1415 O O . ASP A 1 177 ? 28.607 -7.874 -3.740 1.00 60.09 177 ASP A O 1
ATOM 1419 N N . GLY A 1 178 ? 27.760 -6.190 -4.971 1.00 64.19 178 GLY A N 1
ATOM 1420 C CA . GLY A 1 178 ? 27.631 -6.932 -6.234 1.00 64.19 178 GLY A CA 1
ATOM 1421 C C . GLY A 1 178 ? 26.596 -8.063 -6.201 1.00 64.19 178 GLY A C 1
ATOM 1422 O O . GLY A 1 178 ? 26.723 -9.021 -6.962 1.00 64.19 178 GLY A O 1
ATOM 1423 N N . LYS A 1 179 ? 25.644 -8.019 -5.254 1.00 66.25 179 LYS A N 1
ATOM 1424 C CA . LYS A 1 179 ? 24.705 -9.122 -4.971 1.00 66.25 179 LYS A CA 1
ATOM 1425 C C . LYS A 1 179 ? 23.271 -8.670 -4.702 1.00 66.25 179 LYS A C 1
ATOM 1427 O O . LYS A 1 179 ? 22.338 -9.295 -5.190 1.00 66.25 179 LYS A O 1
ATOM 1432 N N . MET A 1 180 ? 23.077 -7.618 -3.906 1.00 69.69 180 MET A N 1
ATOM 1433 C CA . MET A 1 180 ? 21.743 -7.181 -3.471 1.00 69.69 180 MET A CA 1
ATOM 1434 C C . MET A 1 180 ? 21.296 -5.957 -4.261 1.00 69.69 180 MET A C 1
ATOM 1436 O O . MET A 1 180 ? 22.048 -4.988 -4.351 1.00 69.69 180 MET A O 1
ATOM 1440 N N . LEU A 1 181 ? 20.060 -5.957 -4.763 1.00 76.50 181 LEU A N 1
ATOM 1441 C CA . LEU A 1 181 ? 19.499 -4.760 -5.382 1.00 76.50 181 LEU A CA 1
ATOM 1442 C C . LEU A 1 181 ? 19.070 -3.758 -4.312 1.00 76.50 181 LEU A C 1
ATOM 1444 O O . LEU A 1 181 ? 18.373 -4.090 -3.349 1.00 76.50 181 LEU A O 1
ATOM 1448 N N . GLN A 1 182 ? 19.452 -2.505 -4.510 1.00 80.75 182 GLN A N 1
ATOM 1449 C CA . GLN A 1 182 ? 18.964 -1.375 -3.746 1.00 80.75 182 GLN A CA 1
ATOM 1450 C C . GLN A 1 182 ? 18.495 -0.295 -4.709 1.00 80.75 182 GLN A C 1
ATOM 1452 O O . GLN A 1 182 ? 19.196 0.079 -5.637 1.00 80.75 182 GLN A O 1
ATOM 1457 N N . PHE A 1 183 ? 17.309 0.237 -4.451 1.00 85.38 183 PHE A N 1
ATOM 1458 C CA . PHE A 1 183 ? 16.794 1.375 -5.196 1.00 85.38 183 PHE A CA 1
ATOM 1459 C C . PHE A 1 183 ? 16.970 2.664 -4.395 1.00 85.38 183 PHE A C 1
ATOM 1461 O O . PHE A 1 183 ? 16.932 2.659 -3.153 1.00 85.38 183 PHE A O 1
ATOM 1468 N N . GLU A 1 184 ? 17.129 3.781 -5.104 1.00 82.31 184 GLU A N 1
ATOM 1469 C CA . GLU A 1 184 ? 17.084 5.109 -4.498 1.00 82.31 184 GLU A CA 1
ATOM 1470 C C . GLU A 1 184 ? 15.779 5.285 -3.696 1.00 82.31 184 GLU A C 1
ATOM 1472 O O . GLU A 1 184 ? 14.698 4.865 -4.110 1.00 82.31 184 GLU A O 1
ATOM 1477 N N . GLY A 1 185 ? 15.880 5.862 -2.495 1.00 81.69 185 GLY A N 1
ATOM 1478 C CA . GLY A 1 185 ? 14.772 5.919 -1.527 1.00 81.69 185 GLY A CA 1
ATOM 1479 C C . GLY A 1 185 ? 14.804 4.822 -0.452 1.00 81.69 185 GLY A C 1
ATOM 1480 O O . GLY A 1 185 ? 13.985 4.832 0.467 1.00 81.69 185 GLY A O 1
ATOM 1481 N N . GLY A 1 186 ? 15.787 3.919 -0.500 1.00 86.12 186 GLY A N 1
ATOM 1482 C CA . GLY A 1 186 ? 16.111 3.010 0.599 1.00 86.12 186 GLY A CA 1
ATOM 1483 C C . GLY A 1 186 ? 15.189 1.792 0.689 1.00 86.12 186 GLY A C 1
ATOM 1484 O O . GLY A 1 186 ? 14.630 1.328 -0.304 1.00 86.12 186 GLY A O 1
ATOM 1485 N N . LEU A 1 187 ? 15.065 1.225 1.894 1.00 84.38 187 LEU A N 1
ATOM 1486 C CA . LEU A 1 187 ? 14.418 -0.077 2.102 1.00 84.38 187 LEU A CA 1
ATOM 1487 C C . LEU A 1 187 ? 12.933 -0.088 1.712 1.00 84.38 187 LEU A C 1
ATOM 1489 O O . LEU A 1 187 ? 12.465 -1.078 1.162 1.00 84.38 187 LEU A O 1
ATOM 1493 N N . SER A 1 188 ? 12.194 0.991 1.974 1.00 87.19 188 SER A N 1
ATOM 1494 C CA . SER A 1 188 ? 10.760 1.068 1.668 1.00 87.19 188 SER A CA 1
ATOM 1495 C C . SER A 1 188 ? 10.493 1.021 0.164 1.00 87.19 188 SER A C 1
ATOM 1497 O O . SER A 1 188 ? 9.647 0.248 -0.283 1.00 87.19 188 SER A O 1
ATOM 1499 N N . ILE A 1 189 ? 11.247 1.797 -0.619 1.00 91.19 189 ILE A N 1
ATOM 1500 C CA . ILE A 1 189 ? 11.142 1.794 -2.081 1.00 91.19 189 ILE A CA 1
ATOM 1501 C C . ILE A 1 189 ? 11.654 0.476 -2.650 1.00 91.19 189 ILE A C 1
ATOM 1503 O O . ILE A 1 189 ? 11.000 -0.117 -3.503 1.00 91.19 189 ILE A O 1
ATOM 1507 N N . THR A 1 190 ? 12.756 -0.048 -2.111 1.00 90.19 190 THR A N 1
ATOM 1508 C CA . THR A 1 190 ? 13.276 -1.355 -2.527 1.00 90.19 190 THR A CA 1
ATOM 1509 C C . THR A 1 190 ? 12.240 -2.462 -2.317 1.00 90.19 190 THR A C 1
ATOM 1511 O O . THR A 1 190 ? 11.966 -3.232 -3.235 1.00 90.19 190 THR A O 1
ATOM 1514 N N . ALA A 1 191 ? 11.587 -2.499 -1.152 1.00 89.75 191 ALA A N 1
ATOM 1515 C CA . ALA A 1 191 ? 10.540 -3.472 -0.856 1.00 89.75 191 ALA A CA 1
ATOM 1516 C C . ALA A 1 191 ? 9.318 -3.321 -1.777 1.00 89.75 191 ALA A C 1
ATOM 1518 O O . ALA A 1 191 ? 8.802 -4.331 -2.257 1.00 89.75 191 ALA A O 1
ATOM 1519 N N . LEU A 1 192 ? 8.878 -2.085 -2.050 1.00 94.25 192 LEU A N 1
ATOM 1520 C CA . LEU A 1 192 ? 7.792 -1.794 -2.993 1.00 94.25 192 LEU A CA 1
ATOM 1521 C C . LEU A 1 192 ? 8.108 -2.353 -4.388 1.00 94.25 192 LEU A C 1
ATOM 1523 O O . LEU A 1 192 ? 7.280 -3.026 -4.997 1.00 94.25 192 LEU A O 1
ATOM 1527 N N . VAL A 1 193 ? 9.313 -2.102 -4.890 1.00 93.44 193 VAL A N 1
ATOM 1528 C CA . VAL A 1 193 ? 9.702 -2.462 -6.258 1.00 93.44 193 VAL A CA 1
ATOM 1529 C C . VAL A 1 193 ? 9.914 -3.963 -6.391 1.00 93.44 193 VAL A C 1
ATOM 1531 O O . VAL A 1 193 ? 9.299 -4.583 -7.255 1.00 93.44 193 VAL A O 1
ATOM 1534 N N . VAL A 1 194 ? 10.719 -4.571 -5.514 1.00 91.69 194 VAL A N 1
ATOM 1535 C CA . VAL A 1 194 ? 11.013 -6.014 -5.552 1.00 91.69 194 VAL A CA 1
ATOM 1536 C C . VAL A 1 194 ? 9.731 -6.830 -5.383 1.00 91.69 194 VAL A C 1
ATOM 1538 O O . VAL A 1 194 ? 9.469 -7.746 -6.165 1.00 91.69 194 VAL A O 1
ATOM 1541 N N . THR A 1 195 ? 8.877 -6.460 -4.421 1.00 92.56 195 THR A N 1
ATOM 1542 C CA . THR A 1 195 ? 7.578 -7.123 -4.234 1.00 92.56 195 THR A CA 1
ATOM 1543 C C . THR A 1 195 ? 6.696 -6.942 -5.466 1.00 92.56 195 THR A C 1
ATOM 1545 O O . THR A 1 195 ? 6.096 -7.909 -5.938 1.00 92.56 195 THR A O 1
ATOM 1548 N N . GLY A 1 196 ? 6.642 -5.733 -6.024 1.00 94.62 196 GLY A N 1
ATOM 1549 C CA . GLY A 1 196 ? 5.913 -5.444 -7.253 1.00 94.62 196 GLY A CA 1
ATOM 1550 C C . GLY A 1 196 ? 6.363 -6.322 -8.420 1.00 94.62 196 GLY A C 1
ATOM 1551 O O . GLY A 1 196 ? 5.522 -6.970 -9.045 1.00 94.62 196 GLY A O 1
ATOM 1552 N N . ILE A 1 197 ? 7.675 -6.407 -8.666 1.00 94.06 197 ILE A N 1
ATOM 1553 C CA . ILE A 1 197 ? 8.283 -7.230 -9.721 1.00 94.06 197 ILE A CA 1
ATOM 1554 C C . ILE A 1 197 ? 7.878 -8.694 -9.560 1.00 94.06 197 ILE A C 1
ATOM 1556 O O . ILE A 1 197 ? 7.376 -9.301 -10.508 1.00 94.06 197 ILE A O 1
ATOM 1560 N N . ILE A 1 198 ? 8.031 -9.262 -8.362 1.00 92.62 198 ILE A N 1
ATOM 1561 C CA . ILE A 1 198 ? 7.669 -10.661 -8.099 1.00 92.62 198 ILE A CA 1
ATOM 1562 C C . ILE A 1 198 ? 6.175 -10.885 -8.367 1.00 92.62 198 ILE A C 1
ATOM 1564 O O . ILE A 1 198 ? 5.787 -11.863 -9.005 1.00 92.62 198 ILE A O 1
ATOM 1568 N N . ARG A 1 199 ? 5.303 -9.980 -7.914 1.00 93.44 199 ARG A N 1
ATOM 1569 C CA . ARG A 1 199 ? 3.852 -10.128 -8.101 1.00 93.44 199 ARG A CA 1
ATOM 1570 C C . ARG A 1 199 ? 3.442 -10.007 -9.566 1.00 93.44 199 ARG A C 1
ATOM 1572 O O . ARG A 1 199 ? 2.648 -10.819 -10.037 1.00 93.44 199 ARG A O 1
ATOM 1579 N N . VAL A 1 200 ? 3.967 -9.018 -10.286 1.00 93.69 200 VAL A N 1
ATOM 1580 C CA . VAL A 1 200 ? 3.585 -8.764 -11.680 1.00 93.69 200 VAL A CA 1
ATOM 1581 C C . VAL A 1 200 ? 4.098 -9.872 -12.601 1.00 93.69 200 VAL A C 1
ATOM 1583 O O . VAL A 1 200 ? 3.338 -10.400 -13.407 1.00 93.69 200 VAL A O 1
ATOM 1586 N N . THR A 1 201 ? 5.341 -10.320 -12.427 1.00 92.06 201 THR A N 1
ATOM 1587 C CA . THR A 1 201 ? 5.907 -11.430 -13.213 1.00 92.06 201 THR A CA 1
ATOM 1588 C C . THR A 1 201 ? 5.133 -12.728 -12.990 1.00 92.06 201 THR A C 1
ATOM 1590 O O . THR A 1 201 ? 4.780 -13.392 -13.964 1.00 92.06 201 THR A O 1
ATOM 1593 N N . ASN A 1 202 ? 4.747 -13.029 -11.745 1.00 91.75 202 ASN A N 1
ATOM 1594 C CA . ASN A 1 202 ? 3.894 -14.176 -11.428 1.00 91.75 202 ASN A CA 1
ATOM 1595 C C . ASN A 1 202 ? 2.517 -14.097 -12.106 1.00 91.75 202 ASN A C 1
ATOM 1597 O O . ASN A 1 202 ? 2.084 -15.065 -12.732 1.00 91.75 202 ASN A O 1
ATOM 1601 N N . ILE A 1 203 ? 1.831 -12.951 -12.017 1.00 92.50 203 ILE A N 1
ATOM 1602 C CA . ILE A 1 203 ? 0.495 -12.766 -12.609 1.00 92.50 203 ILE A CA 1
ATOM 1603 C C . ILE A 1 203 ? 0.524 -12.900 -14.136 1.00 92.50 203 ILE A C 1
ATOM 1605 O O . ILE A 1 203 ? -0.364 -13.528 -14.713 1.00 92.50 203 ILE A O 1
ATOM 1609 N N . PHE A 1 204 ? 1.560 -12.372 -14.791 1.00 90.75 204 PHE A N 1
ATOM 1610 C CA . PHE A 1 204 ? 1.701 -12.409 -16.250 1.00 90.75 204 PHE A CA 1
ATOM 1611 C C . PHE A 1 204 ? 2.542 -13.585 -16.768 1.00 90.75 204 PHE A C 1
ATOM 1613 O O . PHE A 1 204 ? 2.838 -13.640 -17.960 1.00 90.75 204 PHE A O 1
ATOM 1620 N N . LYS A 1 205 ? 2.902 -14.542 -15.900 1.00 89.44 205 LYS A N 1
ATOM 1621 C CA . LYS A 1 205 ? 3.702 -15.736 -16.234 1.00 89.44 205 LYS A CA 1
ATOM 1622 C C . LYS A 1 205 ? 5.020 -15.409 -16.948 1.00 89.44 205 LYS A C 1
ATOM 1624 O O . LYS A 1 205 ? 5.432 -16.122 -17.862 1.00 89.44 205 LYS A O 1
ATOM 1629 N N . LYS A 1 206 ? 5.675 -14.326 -16.532 1.00 87.62 206 LYS A N 1
ATOM 1630 C CA . LYS A 1 206 ? 7.021 -13.968 -16.983 1.00 87.62 206 LYS A CA 1
ATOM 1631 C C . LYS A 1 206 ? 8.075 -14.549 -16.050 1.00 87.62 206 LYS A C 1
ATOM 1633 O O . LYS A 1 206 ? 7.816 -14.753 -14.866 1.00 87.62 206 LYS A O 1
ATOM 1638 N N . THR A 1 207 ? 9.272 -14.772 -16.581 1.00 86.62 207 THR A N 1
ATOM 1639 C CA . THR A 1 207 ? 10.440 -15.120 -15.767 1.00 86.62 207 THR A CA 1
ATOM 1640 C C . THR A 1 207 ? 10.713 -14.000 -14.770 1.00 86.62 207 THR A C 1
ATOM 1642 O O . THR A 1 207 ? 10.728 -12.831 -15.153 1.00 86.62 207 THR A O 1
ATOM 1645 N N . ILE A 1 208 ? 10.919 -14.354 -13.501 1.00 85.06 208 ILE A N 1
ATOM 1646 C CA . ILE A 1 208 ? 11.358 -13.406 -12.476 1.00 85.06 208 ILE A CA 1
ATOM 1647 C C . ILE A 1 208 ? 12.829 -13.078 -12.774 1.00 85.06 208 ILE A C 1
ATOM 1649 O O . ILE A 1 208 ? 13.655 -13.988 -12.706 1.00 85.06 208 ILE A O 1
ATOM 1653 N N . PRO A 1 209 ? 13.182 -11.825 -13.104 1.00 82.12 209 PRO A N 1
ATOM 1654 C CA . PRO A 1 209 ? 14.552 -11.444 -13.446 1.00 82.12 209 PRO A CA 1
ATOM 1655 C C . PRO A 1 209 ? 15.394 -11.118 -12.202 1.00 82.12 209 PRO A C 1
ATOM 1657 O O . PRO A 1 209 ? 16.324 -10.327 -12.272 1.00 82.12 209 PRO A O 1
ATOM 1660 N N . LEU A 1 210 ? 15.037 -11.712 -11.060 1.00 80.94 210 LEU A N 1
ATOM 1661 C CA . LEU A 1 210 ? 15.713 -11.562 -9.777 1.00 80.94 210 LEU A CA 1
ATOM 1662 C C . LEU A 1 210 ? 16.141 -12.944 -9.298 1.00 80.94 210 LEU A C 1
ATOM 1664 O O . LEU A 1 210 ? 15.318 -13.865 -9.262 1.00 80.94 210 LEU A O 1
ATOM 1668 N N . ASP A 1 211 ? 17.400 -13.086 -8.902 1.00 77.44 211 ASP A N 1
ATOM 1669 C CA . ASP A 1 211 ? 17.839 -14.264 -8.165 1.00 77.44 211 ASP A CA 1
ATOM 1670 C C . ASP A 1 211 ? 17.515 -14.154 -6.660 1.00 77.44 211 ASP A C 1
ATOM 1672 O O . ASP A 1 211 ? 17.016 -13.144 -6.154 1.00 77.44 211 ASP A O 1
ATOM 1676 N N . SER A 1 212 ? 17.756 -15.241 -5.922 1.00 70.94 212 SER A N 1
ATOM 1677 C CA . SER A 1 212 ? 17.465 -15.289 -4.488 1.00 70.94 212 SER A CA 1
ATOM 1678 C C . SER A 1 212 ? 18.344 -14.369 -3.638 1.00 70.94 212 SER A C 1
ATOM 1680 O O . SER A 1 212 ? 17.943 -14.061 -2.522 1.00 70.94 212 SER A O 1
ATOM 1682 N N . GLU A 1 213 ? 19.530 -13.972 -4.105 1.00 68.50 213 GLU A N 1
ATOM 1683 C CA . GLU A 1 213 ? 20.387 -13.016 -3.390 1.00 68.50 213 GLU A CA 1
ATOM 1684 C C . GLU A 1 213 ? 19.909 -11.576 -3.634 1.00 68.50 213 GLU A C 1
ATOM 1686 O O . GLU A 1 213 ? 19.829 -10.792 -2.692 1.00 68.50 213 GLU A O 1
ATOM 1691 N N . GLN A 1 214 ? 19.467 -11.263 -4.853 1.00 69.50 214 GLN A N 1
ATOM 1692 C CA . GLN A 1 214 ? 18.896 -9.966 -5.234 1.00 69.50 214 GLN A CA 1
ATOM 1693 C C . GLN A 1 214 ? 17.552 -9.666 -4.553 1.00 69.50 214 GLN A C 1
ATOM 1695 O O . GLN A 1 214 ? 17.198 -8.503 -4.360 1.00 69.50 214 GLN A O 1
ATOM 1700 N N . ALA A 1 215 ? 16.801 -10.709 -4.184 1.00 61.72 215 ALA A N 1
ATOM 1701 C CA . ALA A 1 215 ? 15.509 -10.603 -3.507 1.00 61.72 215 ALA A CA 1
ATOM 1702 C C . ALA A 1 215 ? 15.601 -10.538 -1.966 1.00 61.72 215 ALA A C 1
ATOM 1704 O O . ALA A 1 215 ? 14.562 -10.477 -1.302 1.00 61.72 215 ALA A O 1
ATOM 1705 N N . VAL A 1 216 ? 16.806 -10.584 -1.384 1.00 56.22 216 VAL A N 1
ATOM 1706 C CA . VAL A 1 216 ? 17.024 -10.639 0.070 1.00 56.22 2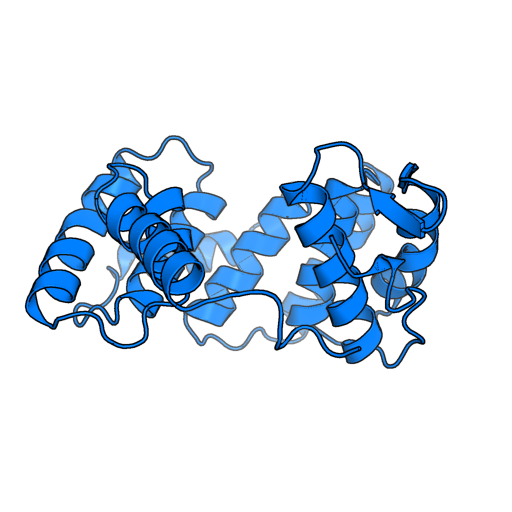16 VAL A CA 1
ATOM 1707 C C . VAL A 1 216 ? 17.837 -9.432 0.535 1.00 56.22 216 VAL A C 1
ATOM 1709 O O . VAL A 1 216 ? 18.881 -9.122 -0.028 1.00 56.22 216 VAL A O 1
ATOM 1712 N N . LYS A 1 217 ? 17.373 -8.783 1.607 1.00 49.84 217 LYS A N 1
ATOM 1713 C CA . LYS A 1 217 ? 18.159 -7.865 2.435 1.00 49.84 217 LYS A CA 1
ATOM 1714 C C . LYS A 1 217 ? 17.895 -8.153 3.907 1.00 49.84 217 LYS A C 1
ATOM 1716 O O . LYS A 1 217 ? 16.719 -8.432 4.237 1.00 49.84 217 LYS A O 1
#

Solvent-accessible surface area (backbone atoms only — not comparable to full-atom values): 12311 Å² total; per-residue (Å²): 138,75,89,79,83,78,70,50,73,70,50,52,56,52,53,52,45,55,29,62,54,28,56,71,46,98,38,45,64,45,30,26,66,28,33,74,77,60,89,77,71,52,72,64,59,28,50,58,51,49,71,43,45,62,59,34,51,70,72,47,88,59,56,71,52,53,40,52,26,31,49,55,49,30,41,58,51,48,62,44,86,72,75,78,56,67,69,59,50,51,51,55,60,52,54,66,75,50,86,72,89,45,37,58,51,46,30,33,46,54,51,37,40,49,72,73,69,51,84,80,51,70,71,57,42,54,50,51,52,52,52,44,54,60,44,45,76,77,43,70,47,64,66,38,47,17,27,40,23,42,38,46,42,74,60,55,80,87,77,55,67,63,62,64,47,49,62,64,48,57,73,63,41,46,66,51,94,80,49,24,59,39,32,87,79,42,70,66,44,28,50,44,31,55,51,11,49,55,45,21,20,62,72,69,74,44,82,67,96,61,55,79,55,40,76,49,132

Radius of gyration: 18.65 Å; Cα contacts (8 Å, |Δi|>4): 226; chains: 1; bounding box: 50×37×45 Å

Nearest PDB structures (foldseek):
  8b6l-assembly1_P  TM=7.715E-01  e=1.857E-07  Homo sapiens
  8apo-assembly1_Xd  TM=5.049E-01  e=1.207E+00  Polytomella magna
  5ulm-assembly1_A  TM=3.833E-01  e=4.626E+00  Homo sapiens

pLDDT: mean 89.13, std 11.23, range [34.56, 98.44]